Protein 3LB2 (pdb70)

InterPro domains:
  IPR000971 Globin [PF00042] (20-132)
  IPR000971 Globin [PS01033] (1-137)
  IPR009050 Globin-like superfamily [SSF46458] (4-135)
  IPR012292 Globin/Protoglobin [G3DSA:1.10.490.10] (2-138)
  IPR044399 Myoglobin-like, M family globin domain [cd01040] (4-132)

Foldseek 3Di:
DLVVVLVVCVVVVLVLLLVLVVLLCVVVVVVCVLPVVCPPADSVRLVVDVCSSVVSSVVVVLVSVQSVCDDQLAGDLVSLLVQCPPPSCPPPALVSLLSSLVSSLVSVVPDPDDHPSVSSNSSSVNSSVSNVVSPGD/DLLVVLVVCVVPVLVLLLVLVLLLCVVPVVVCVLDPPPPPDDSVRQVPDPCSSVVSSVVVVLVSVQSNCDDQLAGDLVSLLCCLPDPSCVPDALVSLLSSLVSSLVCCVPDPDPDPSVSSNSNSVNSSVSNVVSPGD

Solvent-accessible surface area: 14482 Å² total; per-residue (Å²): 64,23,122,106,2,8,53,41,0,91,71,70,19,97,64,41,0,19,47,0,17,12,24,13,0,43,80,50,29,94,14,23,208,110,64,165,43,10,68,38,61,20,22,130,76,0,86,95,44,81,121,0,4,53,93,5,50,143,82,3,54,48,18,0,53,3,0,66,109,11,104,123,6,84,10,82,75,74,13,0,57,68,18,24,122,55,182,145,36,96,80,32,58,22,18,20,19,89,73,27,11,74,0,0,7,82,49,2,140,88,30,78,112,115,25,47,15,135,13,0,54,116,0,2,141,40,5,20,73,16,0,64,98,29,56,14,202,10,22,47,43,7,2,46,38,0,105,69,72,22,109,66,27,0,19,42,1,20,10,33,11,5,96,96,35,68,74,5,60,155,77,79,156,104,7,96,73,72,64,56,126,98,6,78,100,42,107,60,0,4,42,85,5,59,138,82,3,56,48,17,1,66,4,1,54,103,12,97,102,5,82,10,80,82,74,12,0,74,68,17,10,125,57,188,151,33,83,79,23,57,26,34,18,19,83,73,25,11,50,2,0,8,76,50,4,158,92,32,90,94,63,22,11,16,101,8,0,44,115,0,2,132,46,6,31,68,19,0,66,102,32,53,9,138

Structure (mmCIF, N/CA/C/O backbone):
data_3LB2
#
_entry.id   3LB2
#
_cell.length_a   58.007
_cell.length_b   67.358
_cell.length_c   69.420
_cell.angle_alpha   90.00
_cell.angle_beta   90.00
_cell.angle_gamma   90.00
#
_symmetry.space_group_name_H-M   'P 21 21 21'
#
loop_
_entity.id
_entity.type
_entity.pdbx_description
1 polymer 'DEHALOPEROXIDASE A'
2 non-polymer 'PROTOPORPHYRIN IX CONTAINING FE'
3 non-polymer 4-BROMOPHENOL
4 non-polymer 'SULFATE ION'
5 water water
#
loop_
_atom_site.group_PDB
_atom_site.id
_atom_site.type_symbol
_atom_site.label_atom_id
_atom_site.label_alt_id
_atom_site.label_comp_id
_atom_site.label_asym_id
_atom_site.label_entity_id
_atom_site.label_seq_id
_atom_site.pdbx_PDB_ins_code
_atom_site.Cartn_x
_atom_site.Cartn_y
_atom_site.Cartn_z
_atom_site.occupancy
_atom_site.B_iso_or_equiv
_atom_site.auth_seq_id
_atom_site.auth_comp_id
_atom_site.auth_asym_id
_atom_site.auth_atom_id
_atom_site.pdbx_PDB_model_num
ATOM 1 N N . GLY A 1 1 ? 16.164 -21.841 -14.095 1.00 7.12 1 GLY A N 1
ATOM 2 C CA . GLY A 1 1 ? 14.917 -21.522 -13.345 1.00 6.13 1 GLY A CA 1
ATOM 3 C C . GLY A 1 1 ? 14.771 -20.038 -13.096 1.00 5.84 1 GLY A C 1
ATOM 4 O O . GLY A 1 1 ? 15.420 -19.216 -13.749 1.00 6.02 1 GLY A O 1
ATOM 5 N N . PHE A 1 2 ? 13.916 -19.700 -12.139 1.00 5.75 2 PHE A N 1
ATOM 6 C CA . PHE A 1 2 ? 13.586 -18.312 -11.819 1.00 5.45 2 PHE A CA 1
ATOM 7 C C . PHE A 1 2 ? 14.829 -17.504 -11.419 1.00 5.25 2 PHE A C 1
ATOM 8 O O . PHE A 1 2 ? 15.021 -16.383 -11.898 1.00 5.41 2 PHE A O 1
ATOM 16 N N . LYS A 1 3 ? 15.678 -18.065 -10.559 1.00 5.92 3 LYS A N 1
ATOM 17 C CA . LYS A 1 3 ? 16.908 -17.371 -10.154 1.00 6.05 3 LYS A CA 1
ATOM 18 C C . LYS A 1 3 ? 17.826 -17.094 -11.340 1.00 5.89 3 LYS A C 1
ATOM 19 O O . LYS A 1 3 ? 18.392 -16.000 -11.451 1.00 5.91 3 LYS A O 1
ATOM 25 N N . GLN A 1 4 ? 17.987 -18.072 -12.225 1.00 5.98 4 GLN A N 1
ATOM 26 C CA . GLN A 1 4 ? 18.790 -17.837 -13.419 1.00 6.10 4 GLN A CA 1
ATOM 27 C C . GLN A 1 4 ? 18.166 -16.756 -14.288 1.00 5.43 4 GLN A C 1
ATOM 28 O O . GLN A 1 4 ? 18.879 -15.925 -14.847 1.00 6.20 4 GLN A O 1
ATOM 34 N N . ASP A 1 5 ? 16.840 -16.751 -14.404 1.00 5.70 5 ASP A N 1
ATOM 35 C CA . ASP A 1 5 ? 16.186 -15.715 -15.194 1.00 5.56 5 ASP A CA 1
ATOM 36 C C . ASP A 1 5 ? 16.493 -14.307 -14.683 1.00 5.55 5 ASP A C 1
ATOM 37 O O . ASP A 1 5 ? 16.687 -13.384 -15.483 1.00 5.83 5 ASP A O 1
ATOM 42 N N . ILE A 1 6 ? 16.513 -14.137 -13.361 1.00 5.42 6 ILE A N 1
ATOM 43 C CA . ILE A 1 6 ? 16.908 -12.859 -12.782 1.00 5.68 6 ILE A CA 1
ATOM 44 C C . ILE A 1 6 ? 18.317 -12.480 -13.256 1.00 5.70 6 ILE A C 1
ATOM 45 O O . ILE A 1 6 ? 18.554 -11.334 -13.653 1.00 6.13 6 ILE A O 1
ATOM 50 N N . ALA A 1 7 ? 19.238 -13.445 -13.244 1.00 6.30 7 ALA A N 1
ATOM 51 C CA . ALA A 1 7 ? 20.601 -13.209 -13.729 1.00 6.56 7 ALA A CA 1
ATOM 52 C C . ALA A 1 7 ? 20.646 -12.858 -15.218 1.00 6.24 7 ALA A C 1
ATOM 53 O O . ALA A 1 7 ? 21.378 -11.949 -15.627 1.00 6.89 7 ALA A O 1
ATOM 55 N N . THR A 1 8 ? 19.866 -13.573 -16.022 1.00 6.23 8 THR A N 1
ATOM 56 C CA . THR A 1 8 ? 19.798 -13.297 -17.455 1.00 6.79 8 THR A CA 1
ATOM 57 C C . THR A 1 8 ? 19.335 -11.868 -17.705 1.00 6.05 8 THR A C 1
ATOM 58 O O . THR A 1 8 ? 19.973 -11.106 -18.448 1.00 6.46 8 THR A O 1
ATOM 62 N N . ILE A 1 9 ? 18.228 -11.507 -17.070 1.00 5.56 9 ILE A N 1
ATOM 63 C CA A ILE A 1 9 ? 17.660 -10.187 -17.254 0.60 5.38 9 ILE A CA 1
ATOM 64 C CA B ILE A 1 9 ? 17.641 -10.183 -17.223 0.40 5.68 9 ILE A CA 1
ATOM 65 C C . ILE A 1 9 ? 18.623 -9.117 -16.747 1.00 5.41 9 ILE A C 1
ATOM 66 O O . ILE A 1 9 ? 18.889 -8.136 -17.453 1.00 5.85 9 ILE A O 1
ATOM 75 N N . ARG A 1 10 ? 19.175 -9.311 -15.550 1.00 5.50 10 ARG A N 1
ATOM 76 C CA B ARG A 1 10 ? 20.100 -8.329 -14.999 0.28 5.73 10 ARG A CA 1
ATOM 77 C CA C ARG A 1 10 ? 20.108 -8.335 -14.993 0.37 5.74 10 ARG A CA 1
ATOM 78 C CA D ARG A 1 10 ? 20.116 -8.345 -14.991 0.35 5.63 10 ARG A CA 1
ATOM 79 C C . ARG A 1 10 ? 21.338 -8.133 -15.868 1.00 5.60 10 ARG A C 1
ATOM 80 O O . ARG A 1 10 ? 21.865 -7.028 -15.945 1.00 6.16 10 ARG A O 1
ATOM 102 N N . GLY A 1 11 ? 21.791 -9.199 -16.527 1.00 5.76 11 GLY A N 1
ATOM 103 C CA . GLY A 1 11 ? 22.987 -9.105 -17.363 1.00 6.17 11 GLY A CA 1
ATOM 104 C C . GLY A 1 11 ? 22.842 -8.094 -18.485 1.00 6.05 11 GLY A C 1
ATOM 105 O O . GLY A 1 11 ? 23.818 -7.464 -18.897 1.00 6.89 11 GLY A O 1
ATOM 106 N N . ASP A 1 12 ? 21.624 -7.949 -19.001 1.00 6.28 12 ASP A N 1
ATOM 107 C CA A ASP A 1 12 ? 21.371 -6.951 -20.044 0.50 6.47 12 ASP A CA 1
ATOM 108 C CA B ASP A 1 12 ? 21.332 -7.027 -20.083 0.50 6.63 12 ASP A CA 1
ATOM 109 C C . ASP A 1 12 ? 20.076 -6.240 -19.720 1.00 6.06 12 ASP A C 1
ATOM 110 O O . ASP A 1 12 ? 19.110 -6.199 -20.505 1.00 6.08 12 ASP A O 1
ATOM 119 N N . LEU A 1 13 ? 20.081 -5.632 -18.543 1.00 5.71 13 LEU A N 1
ATOM 120 C CA . LEU A 1 13 ? 18.854 -5.096 -17.985 1.00 6.14 13 LEU A CA 1
ATOM 121 C C . LEU A 1 13 ? 18.177 -4.070 -18.884 1.00 6.56 13 LEU A C 1
ATOM 122 O O . LEU A 1 13 ? 16.962 -4.142 -19.083 1.00 7.14 13 LEU A O 1
ATOM 127 N N . ARG A 1 14 ? 18.938 -3.127 -19.433 1.00 7.35 14 ARG A N 1
ATOM 128 C CA A ARG A 1 14 ? 18.283 -2.076 -20.200 0.53 8.10 14 ARG A CA 1
ATOM 129 C CA B ARG A 1 14 ? 18.405 -2.056 -20.284 0.47 8.24 14 ARG A CA 1
ATOM 130 C C . ARG A 1 14 ? 17.616 -2.631 -21.456 1.00 7.93 14 ARG A C 1
ATOM 131 O O . ARG A 1 14 ? 16.501 -2.208 -21.786 1.00 7.94 14 ARG A O 1
ATOM 146 N N . THR A 1 15 ? 18.237 -3.591 -22.120 1.00 8.01 15 THR A N 1
ATOM 147 C CA . THR A 1 15 ? 17.642 -4.176 -23.307 1.00 8.47 15 THR A CA 1
ATOM 148 C C . THR A 1 15 ? 16.374 -4.959 -22.981 1.00 6.95 15 THR A C 1
ATOM 149 O O . THR A 1 15 ? 15.343 -4.764 -23.634 1.00 7.41 15 THR A O 1
ATOM 153 N N . TYR A 1 16 ? 16.444 -5.840 -21.985 1.00 6.31 16 TYR A N 1
ATOM 154 C CA . TYR A 1 16 ? 15.257 -6.587 -21.587 1.00 6.31 16 TYR A CA 1
ATOM 155 C C . TYR A 1 16 ? 14.142 -5.680 -21.090 1.00 6.13 16 TYR A C 1
ATOM 156 O O . TYR A 1 16 ? 12.976 -5.904 -21.403 1.00 6.70 16 TYR A O 1
ATOM 165 N N . ALA A 1 17 ? 14.499 -4.668 -20.306 1.00 5.94 17 ALA A N 1
ATOM 166 C CA . ALA A 1 17 ? 13.509 -3.746 -19.766 1.00 6.13 17 ALA A CA 1
ATOM 167 C C . ALA A 1 17 ? 12.758 -3.039 -20.892 1.00 6.04 17 ALA A C 1
ATOM 168 O O . ALA A 1 17 ? 11.523 -2.982 -20.899 1.00 6.26 17 ALA A O 1
ATOM 170 N N . GLN A 1 18 ? 13.506 -2.510 -21.853 1.00 5.98 18 GLN A N 1
ATOM 171 C CA . GLN A 1 18 ? 12.881 -1.836 -22.979 1.00 6.68 18 GLN A CA 1
ATOM 172 C C . GLN A 1 18 ? 12.038 -2.792 -23.815 1.00 6.74 18 GLN A C 1
ATOM 173 O O . GLN A 1 18 ? 10.916 -2.446 -24.201 1.00 6.81 18 GLN A O 1
ATOM 179 N N . ASP A 1 19 ? 12.562 -3.988 -24.084 1.00 7.18 19 ASP A N 1
ATOM 180 C CA A ASP A 1 19 ? 11.835 -4.919 -24.927 0.65 7.63 19 ASP A CA 1
ATOM 181 C CA B ASP A 1 19 ? 11.875 -5.027 -24.872 0.35 7.32 19 ASP A CA 1
ATOM 182 C C . ASP A 1 19 ? 10.544 -5.421 -24.260 1.00 6.91 19 ASP A C 1
ATOM 183 O O . ASP A 1 19 ? 9.510 -5.528 -24.931 1.00 6.95 19 ASP A O 1
ATOM 192 N N . ILE A 1 20 ? 10.585 -5.689 -22.961 1.00 6.74 20 ILE A N 1
ATOM 193 C CA . ILE A 1 20 ? 9.400 -6.151 -22.265 1.00 6.46 20 ILE A CA 1
ATOM 194 C C . ILE A 1 20 ? 8.383 -5.019 -22.129 1.00 6.01 20 ILE A C 1
ATOM 195 O O . ILE A 1 20 ? 7.178 -5.231 -22.336 1.00 6.23 20 ILE A O 1
ATOM 200 N N . PHE A 1 21 ? 8.847 -3.814 -21.815 1.00 5.66 21 PHE A N 1
ATOM 201 C CA A PHE A 1 21 ? 7.941 -2.667 -21.712 0.48 5.67 21 PHE A CA 1
ATOM 202 C CA B PHE A 1 21 ? 7.936 -2.690 -21.710 0.52 5.70 21 PHE A CA 1
ATOM 203 C C . PHE A 1 21 ? 7.237 -2.400 -23.043 1.00 5.42 21 PHE A C 1
ATOM 204 O O . PHE A 1 21 ? 6.025 -2.163 -23.085 1.00 5.62 21 PHE A O 1
ATOM 219 N N . LEU A 1 22 ? 7.989 -2.446 -24.136 1.00 5.71 22 LEU A N 1
ATOM 220 C CA . LEU A 1 22 ? 7.382 -2.262 -25.447 1.00 6.39 22 LEU A CA 1
ATOM 221 C C . LEU A 1 22 ? 6.415 -3.399 -25.776 1.00 6.21 22 LEU A C 1
ATOM 222 O O . LEU A 1 22 ? 5.364 -3.149 -26.364 1.00 6.73 22 LEU A O 1
ATOM 227 N N . ALA A 1 23 ? 6.747 -4.633 -25.389 1.00 6.55 23 ALA A N 1
ATOM 228 C CA . ALA A 1 23 ? 5.811 -5.749 -25.576 1.00 6.70 23 ALA A CA 1
ATOM 229 C C . ALA A 1 23 ? 4.494 -5.499 -24.841 1.00 6.30 23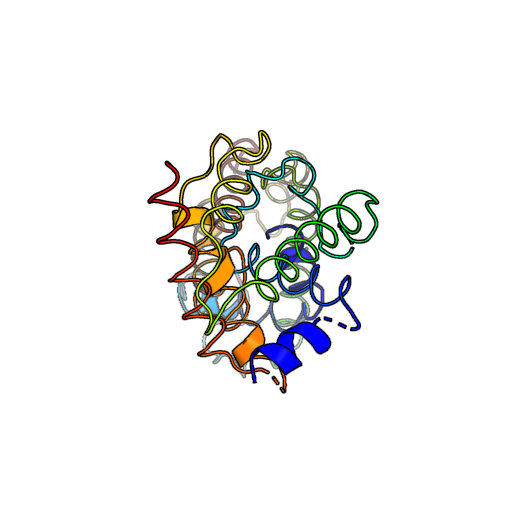 ALA A C 1
ATOM 230 O O . ALA A 1 23 ? 3.415 -5.802 -25.364 1.00 7.13 23 ALA A O 1
ATOM 232 N N . PHE A 1 24 ? 4.603 -4.961 -23.631 1.00 5.96 24 PHE A N 1
ATOM 233 C CA A PHE A 1 24 ? 3.445 -4.586 -22.821 0.50 5.85 24 PHE A CA 1
ATOM 234 C CA B PHE A 1 24 ? 3.453 -4.585 -22.824 0.50 5.92 24 PHE A CA 1
ATOM 235 C C . PHE A 1 24 ? 2.589 -3.534 -23.524 1.00 5.73 24 PHE A C 1
ATOM 236 O O . PHE A 1 24 ? 1.371 -3.721 -23.688 1.00 6.15 24 PHE A O 1
ATOM 251 N N . LEU A 1 25 ? 3.214 -2.449 -23.965 1.00 5.50 25 LEU A N 1
ATOM 252 C CA . LEU A 1 25 ? 2.465 -1.419 -24.670 1.00 6.35 25 LEU A CA 1
ATOM 253 C C . LEU A 1 25 ? 1.886 -1.915 -25.988 1.00 6.44 25 LEU A C 1
ATOM 254 O O . LEU A 1 25 ? 0.819 -1.455 -26.402 1.00 7.40 25 LEU A O 1
ATOM 259 N N . ASN A 1 26 ? 2.569 -2.834 -26.662 1.00 6.86 26 ASN A N 1
ATOM 260 C CA A ASN A 1 26 ? 2.058 -3.362 -27.924 0.50 7.47 26 ASN A CA 1
ATOM 261 C CA B ASN A 1 26 ? 2.060 -3.372 -27.921 0.50 7.60 26 ASN A CA 1
ATOM 262 C C . ASN A 1 26 ? 0.852 -4.270 -27.722 1.00 7.47 26 ASN A C 1
ATOM 263 O O . ASN A 1 26 ? -0.075 -4.264 -28.532 1.00 8.50 26 ASN A O 1
ATOM 272 N N . LYS A 1 27 ? 0.866 -5.046 -26.640 1.00 7.53 27 LYS A N 1
ATOM 273 C CA . LYS A 1 27 ? -0.251 -5.932 -26.333 1.00 7.79 27 LYS A CA 1
ATOM 274 C C . LYS A 1 27 ? -1.450 -5.163 -25.782 1.00 7.57 27 LYS A C 1
ATOM 275 O O . LYS A 1 27 ? -2.603 -5.520 -26.059 1.00 8.18 27 LYS A O 1
ATOM 281 N N . TYR A 1 28 ? -1.167 -4.114 -25.013 1.00 7.23 28 TYR A N 1
ATOM 282 C CA . TYR A 1 28 ? -2.188 -3.318 -24.345 1.00 7.36 28 TYR A CA 1
ATOM 283 C C . TYR A 1 28 ? -1.959 -1.844 -24.663 1.00 7.30 28 TYR A C 1
ATOM 284 O O . TYR A 1 28 ? -1.538 -1.070 -23.800 1.00 7.03 28 TYR A O 1
ATOM 293 N N . PRO A 1 29 ? -2.218 -1.444 -25.921 1.00 8.05 29 PRO A N 1
ATOM 294 C CA . PRO A 1 29 ? -1.890 -0.076 -26.329 1.00 8.51 29 PRO A CA 1
ATOM 295 C C . PRO A 1 29 ? -2.542 1.018 -25.495 1.00 8.73 29 PRO A C 1
ATOM 296 O O . PRO A 1 29 ? -1.973 2.100 -25.370 1.00 8.86 29 PRO A O 1
ATOM 300 N N . ASP A 1 30 ? -3.703 0.736 -24.908 1.00 9.53 30 ASP A N 1
ATOM 301 C CA A ASP A 1 30 ? -4.367 1.731 -24.081 0.65 9.97 30 ASP A CA 1
ATOM 302 C CA B ASP A 1 30 ? -4.399 1.687 -24.032 0.35 9.69 30 ASP A CA 1
ATOM 303 C C . ASP A 1 30 ? -3.544 2.126 -22.845 1.00 9.28 30 ASP A C 1
ATOM 304 O O . ASP A 1 30 ? -3.741 3.201 -22.292 1.00 10.00 30 ASP A O 1
ATOM 313 N N . GLU A 1 31 ? -2.602 1.273 -22.442 1.00 8.09 31 GLU A N 1
ATOM 314 C CA A GLU A 1 31 ? -1.752 1.528 -21.271 0.45 7.79 31 GLU A CA 1
ATOM 315 C CA B GLU A 1 31 ? -1.780 1.551 -21.268 0.55 7.93 31 GLU A CA 1
ATOM 316 C C . GLU A 1 31 ? -0.778 2.683 -21.494 1.00 7.51 31 GLU A C 1
ATOM 317 O O . GLU A 1 31 ? -0.243 3.243 -20.535 1.00 7.74 31 GLU A O 1
ATOM 328 N N . ARG A 1 32 ? -0.536 3.038 -22.756 1.00 7.11 32 ARG A N 1
ATOM 329 C CA . ARG A 1 32 ? 0.391 4.129 -23.046 1.00 7.13 32 ARG A CA 1
ATOM 330 C C . ARG A 1 32 ? -0.100 5.461 -22.467 1.00 7.55 32 ARG A C 1
ATOM 331 O O . ARG A 1 32 ? 0.710 6.357 -22.227 1.00 7.95 32 ARG A O 1
ATOM 339 N N . ARG A 1 33 ? -1.407 5.570 -22.205 1.00 8.26 33 ARG A N 1
ATOM 340 C CA A ARG A 1 33 ? -2.000 6.801 -21.679 0.18 8.60 33 ARG A CA 1
ATOM 341 C CA B ARG A 1 33 ? -2.008 6.797 -21.677 0.45 8.78 33 ARG A CA 1
ATOM 342 C CA C ARG A 1 33 ? -1.965 6.825 -21.709 0.37 8.53 33 ARG A CA 1
ATOM 343 C C . ARG A 1 33 ? -1.384 7.239 -20.352 1.00 8.38 33 ARG A C 1
ATOM 344 O O . ARG A 1 33 ? -1.429 8.420 -19.996 1.00 8.63 33 ARG A O 1
ATOM 366 N N . TYR A 1 34 ? -0.814 6.280 -19.618 1.00 8.05 34 TYR A N 1
ATOM 367 C CA A TYR A 1 34 ? -0.189 6.585 -18.334 0.50 8.33 34 TYR A CA 1
ATOM 368 C CA B TYR A 1 34 ? -0.176 6.549 -18.326 0.50 8.16 34 TYR A CA 1
ATOM 369 C C . TYR A 1 34 ? 1.189 7.211 -18.473 1.00 8.01 34 TYR A C 1
ATOM 370 O O . TYR A 1 34 ? 1.763 7.684 -17.489 1.00 8.36 34 TYR A O 1
ATOM 387 N N . PHE A 1 35 ? 1.704 7.235 -19.697 1.00 8.12 35 PHE A N 1
ATOM 388 C CA . PHE A 1 35 ? 3.048 7.715 -19.970 1.00 8.53 35 PHE A CA 1
ATOM 389 C C . PHE A 1 35 ? 2.934 8.810 -21.013 1.00 8.78 35 PHE A C 1
ATOM 390 O O . PHE A 1 35 ? 3.198 8.590 -22.195 1.00 8.91 35 PHE A O 1
ATOM 398 N N . LYS A 1 36 ? 2.554 10.004 -20.567 1.00 9.36 36 LYS A N 1
ATOM 399 C CA A LYS A 1 36 ? 2.196 11.090 -21.483 0.40 9.80 36 LYS A CA 1
ATOM 400 C CA B LYS A 1 36 ? 2.190 11.066 -21.503 0.60 9.72 36 LYS A CA 1
ATOM 401 C C . LYS A 1 36 ? 3.330 11.461 -22.441 1.00 9.63 36 LYS A C 1
ATOM 402 O O . LYS A 1 36 ? 3.076 11.915 -23.560 1.00 10.33 36 LYS A O 1
ATOM 413 N N . ASN A 1 37 ? 4.568 11.263 -21.983 1.00 9.48 37 ASN A N 1
ATOM 414 C CA A ASN A 1 37 ? 5.770 11.581 -22.752 0.38 9.80 37 ASN A CA 1
ATOM 415 C CA B ASN A 1 37 ? 5.749 11.598 -22.779 0.26 9.77 37 ASN A CA 1
ATOM 416 C CA C ASN A 1 37 ? 5.747 11.600 -22.777 0.36 9.75 37 ASN A CA 1
ATOM 417 C C . ASN A 1 37 ? 6.101 10.555 -23.840 1.00 9.70 37 ASN A C 1
ATOM 418 O O . ASN A 1 37 ? 6.957 10.799 -24.691 1.00 10.44 37 ASN A O 1
ATOM 431 N N . TYR A 1 38 ? 5.429 9.397 -23.797 1.00 9.39 38 TYR A N 1
ATOM 432 C CA A TYR A 1 38 ? 5.674 8.299 -24.746 0.40 9.14 38 TYR A CA 1
ATOM 433 C CA B TYR A 1 38 ? 5.692 8.333 -24.773 0.60 9.66 38 TYR A CA 1
ATOM 434 C C . TYR A 1 38 ? 4.638 8.263 -25.879 1.00 9.48 38 TYR A C 1
ATOM 435 O O . TYR A 1 38 ? 4.809 7.538 -26.864 1.00 9.58 38 TYR A O 1
ATOM 452 N N . VAL A 1 39 ? 3.557 9.026 -25.724 1.00 10.28 39 VAL A N 1
ATOM 453 C CA . VAL A 1 39 ? 2.474 9.075 -26.708 1.00 11.11 39 VAL A CA 1
ATOM 454 C C . VAL A 1 39 ? 2.986 9.654 -28.031 1.00 11.17 39 VAL A C 1
ATOM 455 O O . VAL A 1 39 ? 3.678 10.672 -28.036 1.00 11.07 39 VAL A O 1
ATOM 459 N N . GLY A 1 40 ? 2.666 8.981 -29.137 1.00 11.23 40 GLY A N 1
ATOM 460 C CA . GLY A 1 40 ? 3.021 9.449 -30.477 1.00 11.71 40 GLY A CA 1
ATOM 461 C C . GLY A 1 40 ? 4.491 9.341 -30.844 1.00 11.75 40 GLY A C 1
ATOM 462 O O . GLY A 1 40 ? 4.964 10.055 -31.735 1.00 12.96 40 GLY A O 1
ATOM 463 N N . LYS A 1 41 ? 5.208 8.448 -30.165 1.00 11.31 41 LYS A N 1
ATOM 464 C CA A LYS A 1 41 ? 6.640 8.266 -30.384 0.50 11.47 41 LYS A CA 1
ATOM 465 C CA B LYS A 1 41 ? 6.635 8.266 -30.405 0.50 11.41 41 LYS A CA 1
ATOM 466 C C . LYS A 1 41 ? 6.915 6.853 -30.881 1.00 11.01 41 LYS A C 1
ATOM 467 O O . LYS A 1 41 ? 6.439 5.886 -30.284 1.00 10.84 41 LYS A O 1
ATOM 478 N N . SER A 1 42 ? 7.687 6.741 -31.960 1.00 10.63 42 SER A N 1
ATOM 479 C CA . SER A 1 42 ? 8.131 5.443 -32.451 1.00 10.15 42 SER A CA 1
ATOM 480 C C . SER A 1 42 ? 9.078 4.827 -31.429 1.00 9.46 42 SER A C 1
ATOM 481 O O . SER A 1 42 ? 9.580 5.522 -30.532 1.00 9.44 42 SER A O 1
ATOM 484 N N . ASP A 1 43 ? 9.351 3.536 -31.575 1.00 9.10 43 ASP A N 1
ATOM 485 C CA A ASP A 1 43 ? 10.275 2.851 -30.675 0.43 8.83 43 ASP A CA 1
ATOM 486 C CA B ASP A 1 43 ? 10.276 2.849 -30.678 0.37 8.98 43 ASP A CA 1
ATOM 487 C CA C ASP A 1 43 ? 10.264 2.868 -30.656 0.20 9.15 43 ASP A CA 1
ATOM 488 C C . ASP A 1 43 ? 11.667 3.486 -30.694 1.00 8.91 43 ASP A C 1
ATOM 489 O O . ASP A 1 43 ? 12.295 3.661 -29.645 1.00 8.43 43 ASP A O 1
ATOM 502 N N . GLN A 1 44 ? 12.160 3.832 -31.886 1.00 9.45 44 GLN A N 1
ATOM 503 C CA A GLN A 1 44 ? 13.486 4.443 -31.978 0.50 9.71 44 GLN A CA 1
ATOM 504 C CA B GLN A 1 44 ? 13.484 4.451 -32.002 0.50 9.82 44 GLN A CA 1
ATOM 505 C C . GLN A 1 44 ? 13.516 5.846 -31.376 1.00 9.94 44 GLN A C 1
ATOM 506 O O . GLN A 1 44 ? 14.510 6.233 -30.752 1.00 10.57 44 GLN A O 1
ATOM 517 N N . GLU A 1 45 ? 12.428 6.599 -31.539 1.00 9.64 45 GLU A N 1
ATOM 518 C CA B GLU A 1 45 ? 12.283 7.896 -30.869 0.65 10.58 45 GLU A CA 1
ATOM 519 C CA C GLU A 1 45 ? 12.290 7.892 -30.874 0.35 9.97 45 GLU A CA 1
ATOM 520 C C . GLU A 1 45 ? 12.355 7.722 -29.354 1.00 9.64 45 GLU A C 1
ATOM 521 O O . GLU A 1 45 ? 13.073 8.452 -28.669 1.00 9.79 45 GLU A O 1
ATOM 532 N N . LEU A 1 46 ? 11.604 6.751 -28.831 1.00 8.53 46 LEU A N 1
ATOM 533 C CA . LEU A 1 46 ? 11.604 6.477 -27.394 1.00 8.34 46 LEU A CA 1
ATOM 534 C C . LEU A 1 46 ? 13.007 6.194 -26.899 1.00 8.12 46 LEU A C 1
ATOM 535 O O . LEU A 1 46 ? 13.441 6.725 -25.879 1.00 8.28 46 LEU A O 1
ATOM 540 N N . LYS A 1 47 ? 13.727 5.368 -27.642 1.00 8.85 47 LYS A N 1
ATOM 541 C CA . LYS A 1 47 ? 15.074 4.994 -27.244 1.00 10.11 47 LYS A CA 1
ATOM 542 C C . LYS A 1 47 ? 16.061 6.171 -27.255 1.00 10.80 47 LYS A C 1
ATOM 543 O O . LYS A 1 47 ? 17.110 6.098 -26.616 0.85 11.91 47 LYS A O 1
ATOM 549 N N . SER A 1 48 ? 15.687 7.258 -27.937 1.00 10.68 48 SER A N 1
ATOM 550 C CA A SER A 1 48 ? 16.508 8.473 -27.990 0.70 10.81 48 SER A CA 1
ATOM 551 C CA B SER A 1 48 ? 16.486 8.486 -28.009 0.30 10.68 48 SER A CA 1
ATOM 552 C C . SER A 1 48 ? 16.184 9.453 -26.859 1.00 10.28 48 SER A C 1
ATOM 553 O O . SER A 1 48 ? 16.829 10.505 -26.735 1.00 11.29 48 SER A O 1
ATOM 558 N N . MET A 1 49 ? 15.194 9.105 -26.036 1.00 9.15 49 MET A N 1
ATOM 559 C CA A MET A 1 49 ? 14.793 9.955 -24.930 0.45 8.68 49 MET A CA 1
ATOM 560 C CA B MET A 1 49 ? 14.754 9.943 -24.919 0.55 8.72 49 MET A CA 1
ATOM 561 C C . MET A 1 49 ? 15.392 9.449 -23.629 1.00 7.64 49 MET A C 1
ATOM 562 O O . MET A 1 49 ? 15.199 8.291 -23.247 1.00 7.69 49 MET A O 1
ATOM 571 N N . ALA A 1 50 ? 16.133 10.317 -22.949 1.00 7.55 50 ALA A N 1
ATOM 572 C CA . ALA A 1 50 ? 16.872 9.901 -21.760 1.00 7.63 50 ALA A CA 1
ATOM 573 C C . ALA A 1 50 ? 16.010 9.185 -20.736 1.00 7.57 50 ALA A C 1
ATOM 574 O O . ALA A 1 50 ? 16.426 8.158 -20.188 1.00 7.94 50 ALA A O 1
ATOM 576 N N . LYS A 1 51 ? 14.828 9.731 -20.465 1.00 7.58 51 LYS A N 1
ATOM 577 C CA A LYS A 1 51 ? 13.900 9.209 -19.449 0.50 8.02 51 LYS A CA 1
ATOM 578 C CA B LYS A 1 51 ? 14.021 9.156 -19.407 0.50 7.42 51 LYS A CA 1
ATOM 579 C C . LYS A 1 51 ? 13.362 7.829 -19.786 1.00 7.06 51 LYS A C 1
ATOM 580 O O . LYS A 1 51 ? 13.068 7.035 -18.902 1.00 7.38 51 LYS A O 1
ATOM 591 N N . PHE A 1 52 ? 13.174 7.559 -21.078 1.00 7.33 52 PHE A N 1
ATOM 592 C CA . PHE A 1 52 ? 12.668 6.242 -21.483 1.00 6.84 52 PHE A CA 1
ATOM 593 C C . PHE A 1 52 ? 13.623 5.127 -21.034 1.00 6.53 52 PHE A C 1
ATOM 594 O O . PHE A 1 52 ? 13.230 4.198 -20.338 1.00 6.34 52 PHE A O 1
ATOM 602 N N . GLY A 1 53 ? 14.888 5.236 -21.411 1.00 7.05 53 GLY A N 1
ATOM 603 C CA . GLY A 1 53 ? 15.856 4.232 -21.007 1.00 7.67 53 GLY A CA 1
ATOM 604 C C . GLY A 1 53 ? 16.071 4.210 -19.508 1.00 7.23 53 GLY A C 1
ATOM 605 O O . GLY A 1 53 ? 16.119 3.143 -18.889 1.00 7.44 53 GLY A O 1
ATOM 606 N N . ASP A 1 54 ? 16.184 5.392 -18.914 1.00 7.66 54 ASP A N 1
ATOM 607 C CA A ASP A 1 54 ? 16.488 5.492 -17.490 0.45 8.13 54 ASP A CA 1
ATOM 608 C CA B ASP A 1 54 ? 16.487 5.505 -17.490 0.55 8.27 54 ASP A CA 1
ATOM 609 C C . ASP A 1 54 ? 15.360 4.950 -16.631 1.00 8.19 54 ASP A C 1
ATOM 610 O O . ASP A 1 54 ? 15.588 4.119 -15.749 1.00 8.01 54 ASP A O 1
ATOM 619 N N . HIS A 1 55 ? 14.138 5.402 -16.889 1.00 8.18 55 HIS A N 1
ATOM 620 C CA A HIS A 1 55 ? 12.991 4.976 -16.096 0.45 8.33 55 HIS A CA 1
ATOM 621 C CA B HIS A 1 55 ? 13.009 4.970 -16.078 0.40 8.32 55 HIS A CA 1
ATOM 622 C CA C HIS A 1 55 ? 13.020 4.965 -16.066 0.15 8.15 55 HIS A CA 1
ATOM 623 C C . HIS A 1 55 ? 12.674 3.495 -16.301 1.00 7.86 55 HIS A C 1
ATOM 624 O O . HIS A 1 55 ? 12.403 2.771 -15.343 1.00 7.48 55 HIS A O 1
ATOM 643 N N . THR A 1 56 ? 12.721 3.029 -17.553 1.00 7.72 56 THR A N 1
ATOM 644 C CA A THR A 1 56 ? 12.422 1.623 -17.844 0.27 7.74 56 THR A CA 1
ATOM 645 C CA B THR A 1 56 ? 12.422 1.622 -17.850 0.23 7.44 56 THR A CA 1
ATOM 646 C CA C THR A 1 56 ? 12.425 1.634 -17.866 0.27 7.95 56 THR A CA 1
ATOM 647 C CA D THR A 1 56 ? 12.397 1.641 -17.820 0.23 7.56 56 THR A CA 1
ATOM 648 C C . THR A 1 56 ? 13.429 0.705 -17.162 1.00 7.11 56 THR A C 1
ATOM 649 O O . THR A 1 56 ? 13.056 -0.340 -16.596 1.00 7.44 56 THR A O 1
ATOM 662 N N . GLU A 1 57 ? 14.708 1.086 -17.179 1.00 6.84 57 GLU A N 1
ATOM 663 C CA A GLU A 1 57 ? 15.710 0.305 -16.461 0.40 6.75 57 GLU A CA 1
ATOM 664 C CA B GLU A 1 57 ? 15.717 0.310 -16.462 0.40 6.73 57 GLU A CA 1
ATOM 665 C CA C GLU A 1 57 ? 15.685 0.273 -16.479 0.20 6.85 57 GLU A CA 1
ATOM 666 C C . GLU A 1 57 ? 15.436 0.290 -14.959 1.00 6.38 57 GLU A C 1
ATOM 667 O O . GLU A 1 57 ? 15.560 -0.753 -14.307 1.00 6.58 57 GLU A O 1
ATOM 683 N N . LYS A 1 58 ? 15.064 1.447 -14.404 1.00 6.22 58 LYS A N 1
ATOM 684 C CA A LYS A 1 58 ? 14.833 1.513 -12.971 0.43 6.17 58 LYS A CA 1
ATOM 685 C CA B LYS A 1 58 ? 14.799 1.550 -12.965 0.37 6.59 58 LYS A CA 1
ATOM 686 C CA C LYS A 1 58 ? 14.746 1.602 -12.974 0.20 6.33 58 LYS A CA 1
ATOM 687 C C . LYS A 1 58 ? 13.590 0.724 -12.538 1.00 5.93 58 LYS A C 1
ATOM 688 O O . LYS A 1 58 ? 13.604 0.100 -11.464 1.00 5.91 58 LYS A O 1
ATOM 704 N N . VAL A 1 59 ? 12.555 0.707 -13.368 1.00 6.06 59 VAL A N 1
ATOM 705 C CA . VAL A 1 59 ? 11.402 -0.145 -13.116 1.00 5.91 59 VAL A CA 1
ATOM 706 C C . VAL A 1 59 ? 11.841 -1.607 -13.017 1.00 5.22 59 VAL A C 1
ATOM 707 O O . VAL A 1 59 ? 11.524 -2.301 -12.043 1.00 5.76 59 VAL A O 1
ATOM 711 N N . PHE A 1 60 ? 12.566 -2.074 -14.028 1.00 5.51 60 PHE A N 1
ATOM 712 C CA . PHE A 1 60 ? 12.943 -3.472 -14.058 1.00 5.28 60 PHE A CA 1
ATOM 713 C C . PHE A 1 60 ? 14.013 -3.823 -13.037 1.00 5.18 60 PHE A C 1
ATOM 714 O O . PHE A 1 60 ? 14.043 -4.951 -12.548 1.00 5.22 60 PHE A O 1
ATOM 722 N N . ASN A 1 61 ? 14.852 -2.862 -12.668 1.00 5.06 61 ASN A N 1
ATOM 723 C CA . ASN A 1 61 ? 15.750 -3.085 -11.549 1.00 4.99 61 ASN A CA 1
ATOM 724 C C . ASN A 1 61 ? 14.965 -3.383 -10.273 1.00 4.43 61 ASN A C 1
ATOM 725 O O . ASN A 1 61 ? 15.280 -4.336 -9.550 1.00 4.73 61 ASN A O 1
ATOM 730 N N . LEU A 1 62 ? 13.948 -2.569 -9.994 1.00 4.49 62 LEU A N 1
ATOM 731 C CA . LEU A 1 62 ? 13.137 -2.807 -8.813 1.00 5.21 62 LEU A CA 1
ATOM 732 C C . LEU A 1 62 ? 12.386 -4.132 -8.933 1.00 4.52 62 LEU A C 1
ATOM 733 O O . LEU A 1 62 ? 12.319 -4.896 -7.962 1.00 4.88 62 LEU A O 1
ATOM 738 N N . MET A 1 63 ? 11.862 -4.440 -10.120 1.00 4.65 63 MET A N 1
ATOM 739 C CA A MET A 1 63 ? 11.196 -5.729 -10.306 0.48 4.33 63 MET A CA 1
ATOM 740 C CA B MET A 1 63 ? 11.202 -5.724 -10.325 0.52 5.34 63 MET A CA 1
ATOM 741 C C . MET A 1 63 ? 12.139 -6.882 -9.967 1.00 4.28 63 MET A C 1
ATOM 742 O O . MET A 1 63 ? 11.735 -7.846 -9.308 1.00 4.60 63 MET A O 1
ATOM 751 N N . MET A 1 64 ? 13.394 -6.787 -10.420 1.00 4.37 64 MET A N 1
ATOM 752 C CA . MET A 1 64 ? 14.372 -7.839 -10.145 1.00 4.77 64 MET A CA 1
ATOM 753 C C . MET A 1 64 ? 14.736 -7.916 -8.659 1.00 4.70 64 MET A C 1
ATOM 754 O O . MET A 1 64 ? 14.970 -9.022 -8.156 1.00 5.33 64 MET A O 1
ATOM 759 N N . GLU A 1 65 ? 14.793 -6.773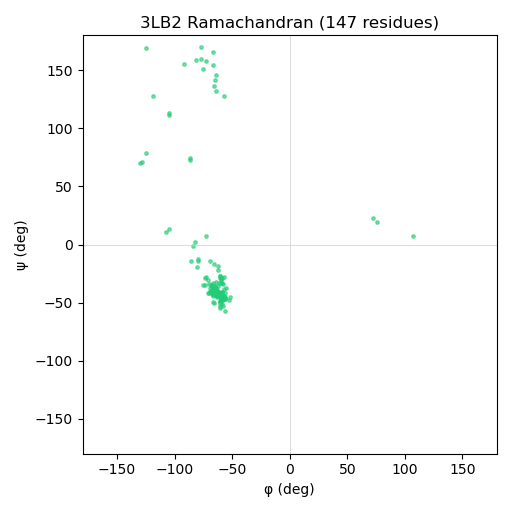 -7.967 1.00 4.94 65 GLU A N 1
ATOM 760 C CA A GLU A 1 65 ? 15.020 -6.748 -6.522 0.20 5.45 65 GLU A CA 1
ATOM 761 C CA B GLU A 1 65 ? 15.048 -6.794 -6.534 0.40 5.47 65 GLU A CA 1
ATOM 762 C CA C GLU A 1 65 ? 15.028 -6.754 -6.523 0.40 5.42 65 GLU A CA 1
ATOM 763 C C . GLU A 1 65 ? 13.908 -7.507 -5.805 1.00 5.21 65 GLU A C 1
ATOM 764 O O . GLU A 1 65 ? 14.162 -8.331 -4.922 1.00 5.54 65 GLU A O 1
ATOM 780 N N . VAL A 1 66 ? 12.665 -7.205 -6.182 1.00 4.94 66 VAL A N 1
ATOM 781 C CA . VAL A 1 66 ? 11.491 -7.844 -5.590 1.00 5.25 66 VAL A CA 1
ATOM 782 C C . VAL A 1 66 ? 11.506 -9.345 -5.891 1.00 5.06 66 VAL A C 1
ATOM 783 O O . VAL A 1 66 ? 11.264 -10.169 -4.999 1.00 5.54 66 VAL A O 1
ATOM 787 N N . ALA A 1 67 ? 11.804 -9.694 -7.142 1.00 4.99 67 ALA A N 1
ATOM 788 C CA A ALA A 1 67 ? 11.893 -11.097 -7.539 0.80 5.18 67 ALA A CA 1
ATOM 789 C CA B ALA A 1 67 ? 11.898 -11.093 -7.547 0.20 5.22 67 ALA A CA 1
ATOM 790 C C . ALA A 1 67 ? 12.964 -11.838 -6.744 1.00 5.28 67 ALA A C 1
ATOM 791 O O . ALA A 1 67 ? 12.734 -12.969 -6.292 1.00 5.62 67 ALA A O 1
ATOM 794 N N . ASP A 1 68 ? 14.131 -11.210 -6.566 1.00 5.49 68 ASP A N 1
ATOM 795 C CA A ASP A 1 68 ? 15.233 -11.862 -5.865 0.40 6.11 68 ASP A CA 1
ATOM 796 C CA B ASP A 1 68 ? 15.266 -11.799 -5.840 0.25 6.27 68 ASP A CA 1
ATOM 797 C CA C ASP A 1 68 ? 15.222 -11.890 -5.876 0.35 6.04 68 ASP A CA 1
ATOM 798 C C . ASP A 1 68 ? 14.952 -12.035 -4.370 1.00 6.04 68 ASP A C 1
ATOM 799 O O . ASP A 1 68 ? 15.431 -12.988 -3.756 1.00 7.12 68 ASP A O 1
ATOM 812 N N . ARG A 1 69 ? 14.173 -11.118 -3.792 1.00 5.72 69 ARG A N 1
ATOM 813 C CA . ARG A 1 69 ? 13.808 -11.205 -2.375 1.00 6.21 69 ARG A CA 1
ATOM 814 C C . ARG A 1 69 ? 12.671 -12.182 -2.099 1.00 6.16 69 ARG A C 1
ATOM 815 O O . ARG A 1 69 ? 12.442 -12.543 -0.942 1.00 7.10 69 ARG A O 1
ATOM 823 N N . ALA A 1 70 ? 11.961 -12.598 -3.145 1.00 6.27 70 ALA A N 1
ATOM 824 C CA . ALA A 1 70 ? 10.862 -13.541 -3.014 1.00 6.19 70 ALA A CA 1
ATOM 825 C C . ALA A 1 70 ? 11.379 -14.907 -2.589 1.00 6.35 70 ALA A C 1
ATOM 826 O O . ALA A 1 70 ? 12.539 -15.244 -2.815 1.00 7.11 70 ALA A O 1
ATOM 828 N N . THR A 1 71 ? 10.509 -15.678 -1.949 1.00 6.28 71 THR A N 1
ATOM 829 C CA A THR A 1 71 ? 10.754 -17.088 -1.658 0.65 6.67 71 THR A CA 1
ATOM 830 C CA B THR A 1 71 ? 10.788 -17.088 -1.709 0.35 7.13 71 THR A CA 1
ATOM 831 C C . THR A 1 71 ? 9.754 -17.887 -2.492 1.00 6.93 71 THR A C 1
ATOM 832 O O . THR A 1 71 ? 8.560 -17.646 -2.389 1.00 6.49 71 THR A O 1
ATOM 839 N N . ASP A 1 72 ? 10.239 -18.809 -3.326 1.00 7.43 72 ASP A N 1
ATOM 840 C CA A ASP A 1 72 ? 9.368 -19.617 -4.189 0.36 7.79 72 ASP A CA 1
ATOM 841 C CA B ASP A 1 72 ? 9.381 -19.613 -4.200 0.64 7.89 72 ASP A CA 1
ATOM 842 C C . ASP A 1 72 ? 8.308 -18.768 -4.903 1.00 7.43 72 ASP A C 1
ATOM 843 O O . ASP A 1 72 ? 7.130 -19.134 -4.959 1.00 8.24 72 ASP A O 1
ATOM 852 N N . CYS A 1 73 ? 8.748 -17.637 -5.458 1.00 7.15 73 CYS A N 1
ATOM 853 C CA A CYS A 1 73 ? 7.932 -16.691 -6.221 0.57 6.60 73 CYS A CA 1
ATOM 854 C CA B CYS A 1 73 ? 7.856 -16.775 -6.250 0.43 7.31 73 CYS A CA 1
ATOM 855 C C . CYS A 1 73 ? 6.834 -16.001 -5.413 1.00 6.42 73 CYS A C 1
ATOM 856 O O . CYS A 1 73 ? 5.897 -15.439 -5.978 1.00 7.14 73 CYS A O 1
ATOM 861 N N . VAL A 1 74 ? 6.997 -15.992 -4.088 1.00 5.77 74 VAL A N 1
ATOM 862 C CA . VAL A 1 74 ? 6.092 -15.261 -3.205 1.00 5.94 74 VAL A CA 1
ATOM 863 C C . VAL A 1 74 ? 6.836 -14.009 -2.736 1.00 5.67 74 VAL A C 1
ATOM 864 O O . VAL A 1 74 ? 7.822 -14.111 -1.997 1.00 5.88 74 VAL A O 1
ATOM 868 N N . PRO A 1 75 ? 6.390 -12.826 -3.182 1.00 5.94 75 PRO A N 1
ATOM 869 C CA . PRO A 1 75 ? 7.112 -11.609 -2.834 1.00 6.27 75 PRO A CA 1
ATOM 870 C C . PRO A 1 75 ? 6.835 -11.171 -1.402 1.00 6.49 75 PRO A C 1
ATOM 871 O O . PRO A 1 75 ? 5.822 -11.558 -0.796 1.00 7.40 75 PRO A O 1
ATOM 875 N N . LEU A 1 76 ? 7.740 -10.359 -0.877 1.00 6.54 76 LEU A N 1
ATOM 876 C CA . LEU A 1 76 ? 7.536 -9.724 0.415 1.00 6.98 76 LEU A CA 1
ATOM 877 C C . LEU A 1 76 ? 6.377 -8.730 0.383 1.00 6.93 76 LEU A C 1
ATOM 878 O O . LEU A 1 76 ? 6.251 -7.928 -0.551 1.00 7.19 76 LEU A O 1
ATOM 883 N N . ALA A 1 77 ? 5.543 -8.767 1.424 1.00 7.42 77 ALA A N 1
ATOM 884 C CA . ALA A 1 77 ? 4.466 -7.794 1.585 1.00 8.01 77 ALA A CA 1
ATOM 885 C C . ALA A 1 77 ? 4.994 -6.359 1.566 1.00 8.27 77 ALA A C 1
ATOM 886 O O . ALA A 1 77 ? 4.345 -5.468 1.010 1.00 8.99 77 ALA A O 1
ATOM 888 N N . SER A 1 78 ? 6.173 -6.150 2.157 1.00 8.42 78 SER A N 1
ATOM 889 C CA A SER A 1 78 ? 6.797 -4.828 2.201 0.70 8.71 78 SER A CA 1
ATOM 890 C CA B SER A 1 78 ? 6.812 -4.832 2.198 0.30 8.66 78 SER A CA 1
ATOM 891 C C . SER A 1 78 ? 7.101 -4.305 0.796 1.00 8.23 78 SER A C 1
ATOM 892 O O . SER A 1 78 ? 6.946 -3.109 0.521 1.00 8.36 78 SER A O 1
ATOM 897 N N . ASP A 1 79 ? 7.531 -5.200 -0.092 1.00 7.62 79 ASP A N 1
ATOM 898 C CA . ASP A 1 79 ? 7.796 -4.819 -1.478 1.00 7.30 79 ASP A CA 1
ATOM 899 C C . ASP A 1 79 ? 6.507 -4.443 -2.219 1.00 7.10 79 ASP A C 1
ATOM 900 O O . ASP A 1 79 ? 6.469 -3.463 -2.964 1.00 7.55 79 ASP A O 1
ATOM 905 N N . ALA A 1 80 ? 5.446 -5.220 -2.004 1.00 7.69 80 ALA A N 1
ATOM 906 C CA . ALA A 1 80 ? 4.138 -4.880 -2.569 1.00 8.42 80 ALA A CA 1
ATOM 907 C C . ALA A 1 80 ? 3.681 -3.506 -2.088 1.00 8.43 80 ALA A C 1
ATOM 908 O O . ALA A 1 80 ? 3.216 -2.684 -2.884 1.00 8.86 80 ALA A O 1
ATOM 910 N N . ASN A 1 81 ? 3.852 -3.241 -0.794 1.00 9.19 81 ASN A N 1
ATOM 911 C CA A ASN A 1 81 ? 3.440 -1.955 -0.257 0.50 9.57 81 ASN A CA 1
ATOM 912 C CA B ASN A 1 81 ? 3.473 -1.953 -0.224 0.50 9.58 81 ASN A CA 1
ATOM 913 C C . ASN A 1 81 ? 4.230 -0.792 -0.859 1.00 9.49 81 ASN A C 1
ATOM 914 O O . ASN A 1 81 ? 3.652 0.249 -1.153 1.00 9.49 81 ASN A O 1
ATOM 923 N N . THR A 1 82 ? 5.533 -0.975 -1.069 1.00 9.05 82 THR A N 1
ATOM 924 C CA . THR A 1 82 ? 6.338 0.054 -1.737 1.00 9.27 82 THR A CA 1
ATOM 925 C C . THR A 1 82 ? 5.675 0.430 -3.062 1.00 8.41 82 THR A C 1
ATOM 926 O O . THR A 1 82 ? 5.493 1.614 -3.378 1.00 8.74 82 THR A O 1
ATOM 930 N N . LEU A 1 83 ? 5.306 -0.593 -3.828 1.00 8.14 83 LEU A N 1
ATOM 931 C CA . LEU A 1 83 ? 4.691 -0.378 -5.129 1.00 7.83 83 LEU A CA 1
ATOM 932 C C . LEU A 1 83 ? 3.335 0.322 -5.042 1.00 7.73 83 LEU A C 1
ATOM 933 O O . LEU A 1 83 ? 3.027 1.174 -5.877 1.00 8.86 83 LEU A O 1
ATOM 938 N N . VAL A 1 84 ? 2.531 -0.027 -4.040 1.00 7.99 84 VAL A N 1
ATOM 939 C CA A VAL A 1 84 ? 1.213 0.590 -3.859 0.60 8.17 84 VAL A CA 1
ATOM 940 C CA B VAL A 1 84 ? 1.217 0.601 -3.910 0.40 8.76 84 VAL A CA 1
ATOM 941 C C . VAL A 1 84 ? 1.324 2.069 -3.488 1.00 8.87 84 VAL A C 1
ATOM 942 O O . VAL A 1 84 ? 0.549 2.908 -3.968 1.00 9.79 84 VAL A O 1
ATOM 949 N N . GLN A 1 85 ? 2.298 2.379 -2.631 1.00 9.10 85 GLN A N 1
ATOM 950 C CA A GLN A 1 85 ? 2.444 3.709 -2.026 0.50 9.98 85 GLN A CA 1
ATOM 951 C CA B GLN A 1 85 ? 2.377 3.723 -2.059 0.50 9.78 85 GLN A CA 1
ATOM 952 C C . GLN A 1 85 ? 3.158 4.725 -2.909 1.00 9.97 85 GLN A C 1
ATOM 953 O O . GLN A 1 85 ? 3.106 5.926 -2.645 1.00 10.59 85 GLN A O 1
ATOM 964 N N . MET A 1 86 ? 3.859 4.244 -3.932 1.00 9.98 86 MET A N 1
ATOM 965 C CA . MET A 1 86 ? 4.559 5.146 -4.853 1.00 10.16 86 MET A CA 1
ATOM 966 C C . MET A 1 86 ? 3.583 6.144 -5.475 1.00 10.78 86 MET A C 1
ATOM 967 O O . MET A 1 86 ? 2.555 5.743 -6.017 1.00 10.52 86 MET A O 1
ATOM 972 N N . LYS A 1 87 ? 3.913 7.436 -5.396 1.00 11.67 87 LYS A N 1
ATOM 973 C CA A LYS A 1 87 ? 3.052 8.480 -5.948 0.22 12.04 87 LYS A CA 1
ATOM 974 C CA B LYS A 1 87 ? 3.045 8.474 -5.947 0.21 11.88 87 LYS A CA 1
ATOM 975 C CA C LYS A 1 87 ? 3.090 8.508 -5.959 0.57 12.15 87 LYS A CA 1
ATOM 976 C C . LYS A 1 87 ? 2.799 8.250 -7.437 1.00 11.91 87 LYS A C 1
ATOM 977 O O . LYS A 1 87 ? 1.700 8.526 -7.935 1.00 12.32 87 LYS A O 1
ATOM 993 N N . GLN A 1 88 ? 3.812 7.717 -8.128 1.00 11.74 88 GLN A N 1
ATOM 994 C CA A GLN A 1 88 ? 3.732 7.449 -9.565 0.35 11.74 88 GLN A CA 1
ATOM 995 C CA B GLN A 1 88 ? 3.727 7.465 -9.560 0.30 11.49 88 GLN A CA 1
ATOM 996 C CA C GLN A 1 88 ? 3.741 7.440 -9.564 0.35 11.68 88 GLN A CA 1
ATOM 997 C C . GLN A 1 88 ? 2.708 6.366 -9.892 1.00 11.25 88 GLN A C 1
ATOM 998 O O . GLN A 1 88 ? 2.300 6.219 -11.047 1.00 11.73 88 GLN A O 1
ATOM 1014 N N . HIS A 1 89 ? 2.300 5.608 -8.870 1.00 10.38 89 HIS A N 1
ATOM 1015 C CA . HIS A 1 89 ? 1.333 4.523 -9.036 1.00 9.83 89 HIS A CA 1
ATOM 1016 C C . HIS A 1 89 ? -0.054 4.835 -8.465 1.00 10.23 89 HIS A C 1
ATOM 1017 O O . HIS A 1 89 ? -0.902 3.946 -8.379 1.00 10.37 89 HIS A O 1
ATOM 1024 N N . SER A 1 90 ? -0.297 6.090 -8.090 1.00 11.11 90 SER A N 1
ATOM 1025 C CA . SER A 1 90 ? -1.510 6.450 -7.343 1.00 12.71 90 SER A CA 1
ATOM 1026 C C . SER A 1 90 ? -2.839 6.150 -8.044 1.00 13.51 90 SER A C 1
ATOM 1027 O O . SER A 1 90 ? -3.842 5.893 -7.371 1.00 14.32 90 SER A O 1
ATOM 1030 N N . SER A 1 91 ? -2.856 6.174 -9.375 1.00 14.09 91 SER A N 1
ATOM 1031 C CA A SER A 1 91 ? -4.100 5.958 -10.121 0.52 14.24 91 SER A CA 1
ATOM 1032 C CA B SER A 1 91 ? -4.101 5.956 -10.115 0.48 14.28 91 SER A CA 1
ATOM 1033 C C . SER A 1 91 ? -4.209 4.552 -10.715 1.00 13.98 91 SER A C 1
ATOM 1034 O O . SER A 1 91 ? -5.176 4.237 -11.414 1.00 14.96 91 SER A O 1
ATOM 1039 N N . LEU A 1 92 ? -3.225 3.705 -10.421 1.00 12.71 92 LEU A N 1
ATOM 1040 C CA . LEU A 1 92 ? -3.210 2.343 -10.947 1.00 11.65 92 LEU A CA 1
ATOM 1041 C C . LEU A 1 92 ? -4.082 1.390 -10.147 1.00 10.89 92 LEU A C 1
ATOM 1042 O O . LEU A 1 92 ? -4.416 1.645 -8.987 1.00 11.08 92 LEU A O 1
ATOM 1047 N N . THR A 1 93 ? -4.453 0.293 -10.799 1.00 10.26 93 THR A N 1
ATOM 1048 C CA . THR A 1 93 ? -5.154 -0.808 -10.164 1.00 10.35 93 THR A CA 1
ATOM 1049 C C . THR A 1 93 ? -4.371 -2.092 -10.411 1.00 9.39 93 THR A C 1
ATOM 1050 O O . THR A 1 93 ? -3.441 -2.114 -11.223 1.00 8.85 93 THR A O 1
ATOM 1054 N N . THR A 1 94 ? -4.733 -3.166 -9.717 1.00 9.52 94 THR A N 1
ATOM 1055 C CA . THR A 1 94 ? -4.000 -4.421 -9.895 1.00 10.22 94 THR A CA 1
ATOM 1056 C C . THR A 1 94 ? -4.067 -4.936 -11.332 1.00 9.79 94 THR A C 1
ATOM 1057 O O . THR A 1 94 ? -3.154 -5.629 -11.773 1.00 9.84 94 THR A O 1
ATOM 1061 N N . GLY A 1 95 ? -5.131 -4.587 -12.055 1.00 10.02 95 GLY A N 1
ATOM 1062 C CA . GLY A 1 95 ? -5.268 -4.949 -13.465 1.00 10.20 95 GLY A CA 1
ATOM 1063 C C . GLY A 1 95 ? -4.139 -4.444 -14.347 1.00 9.49 95 GLY A C 1
ATOM 1064 O O . GLY A 1 95 ? -3.762 -5.117 -15.310 1.00 10.08 95 GLY A O 1
ATOM 1065 N N . ASN A 1 96 ? -3.593 -3.267 -14.026 1.00 8.88 96 ASN A N 1
ATOM 1066 C CA . ASN A 1 96 ? -2.439 -2.742 -14.761 1.00 8.45 96 ASN A CA 1
ATOM 1067 C C . ASN A 1 96 ? -1.231 -3.668 -14.607 1.00 7.93 96 ASN A C 1
ATOM 1068 O O . ASN A 1 96 ? -0.509 -3.950 -15.570 1.00 7.92 96 ASN A O 1
ATOM 1073 N N . PHE A 1 97 ? -1.031 -4.142 -13.378 1.00 7.87 97 PHE A N 1
ATOM 1074 C CA . PHE A 1 97 ? 0.056 -5.068 -13.073 1.00 8.10 97 PHE A CA 1
ATOM 1075 C C . PHE A 1 97 ? -0.173 -6.442 -13.696 1.00 8.61 97 PHE A C 1
ATOM 1076 O O . PHE A 1 97 ? 0.768 -7.055 -14.222 1.00 8.57 97 PHE A O 1
ATOM 1084 N N . GLU A 1 98 ? -1.422 -6.907 -13.669 1.00 9.15 98 GLU A N 1
ATOM 1085 C CA A GLU A 1 98 ? -1.796 -8.168 -14.315 0.70 10.26 98 GLU A CA 1
ATOM 1086 C CA B GLU A 1 98 ? -1.764 -8.176 -14.301 0.30 9.65 98 GLU A CA 1
ATOM 1087 C C . GLU A 1 98 ? -1.397 -8.146 -15.788 1.00 9.40 98 GLU A C 1
ATOM 1088 O O . GLU A 1 98 ? -0.790 -9.094 -16.305 1.00 9.57 98 GLU A O 1
ATOM 1099 N N . LYS A 1 99 ? -1.737 -7.049 -16.460 1.00 8.88 99 LYS A N 1
ATOM 1100 C CA . LYS A 1 99 ? -1.429 -6.884 -17.874 1.00 8.23 99 LYS A CA 1
ATOM 1101 C C . LYS A 1 99 ? 0.076 -6.904 -18.141 1.00 7.17 99 LYS A C 1
ATOM 1102 O O . LYS A 1 99 ? 0.532 -7.557 -19.085 1.00 7.02 99 LYS A O 1
ATOM 1108 N N . LEU A 1 100 ? 0.844 -6.200 -17.311 1.00 7.19 100 LEU A N 1
ATOM 1109 C CA . LEU A 1 100 ? 2.289 -6.206 -17.458 1.00 7.18 100 LEU A CA 1
ATOM 1110 C C . LEU A 1 100 ? 2.852 -7.629 -17.393 1.00 6.69 100 LEU A C 1
ATOM 1111 O O . LEU A 1 100 ? 3.674 -8.024 -18.228 1.00 6.72 100 LEU A O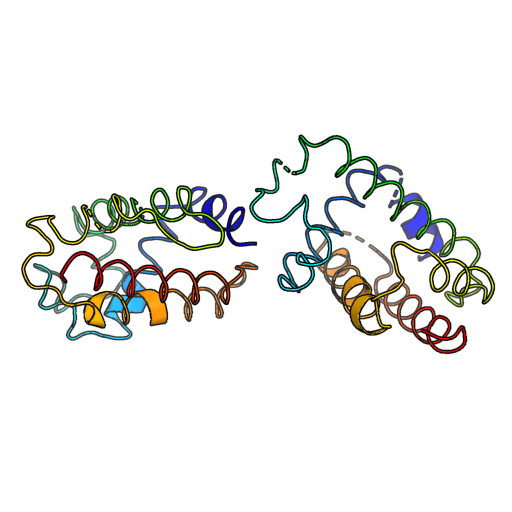 1
ATOM 1116 N N . PHE A 1 101 ? 2.395 -8.406 -16.418 1.00 6.99 101 PHE A N 1
ATOM 1117 C CA . PHE A 1 101 ? 2.883 -9.772 -16.289 1.00 7.53 101 PHE A CA 1
ATOM 1118 C C . PHE A 1 101 ? 2.408 -10.717 -17.389 1.00 7.55 101 PHE A C 1
ATOM 1119 O O . PHE A 1 101 ? 3.157 -11.601 -17.794 1.00 7.88 101 PHE A O 1
ATOM 1127 N N . VAL A 1 102 ? 1.195 -10.526 -17.897 1.00 7.74 102 VAL A N 1
ATOM 1128 C CA . VAL A 1 102 ? 0.750 -11.301 -19.056 1.00 8.21 102 VAL A CA 1
ATOM 1129 C C . VAL A 1 102 ? 1.692 -11.043 -20.243 1.00 7.20 102 VAL A C 1
ATOM 1130 O O . VAL A 1 102 ? 2.143 -11.984 -20.916 1.00 6.77 102 VAL A O 1
ATOM 1134 N N . ALA A 1 103 ? 1.995 -9.771 -20.486 1.00 6.97 103 ALA A N 1
ATOM 1135 C CA . ALA A 1 103 ? 2.878 -9.410 -21.586 1.00 6.75 103 ALA A CA 1
ATOM 1136 C C . ALA A 1 103 ? 4.302 -9.934 -21.369 1.00 6.41 103 ALA A C 1
ATOM 1137 O O . ALA A 1 103 ? 4.943 -10.400 -22.314 1.00 6.71 103 ALA A O 1
ATOM 1139 N N . LEU A 1 104 ? 4.785 -9.855 -20.126 1.00 6.12 104 LEU A N 1
ATOM 1140 C CA A LEU A 1 104 ? 6.121 -10.330 -19.781 0.70 6.08 104 LEU A CA 1
ATOM 1141 C CA B LEU A 1 104 ? 6.117 -10.334 -19.771 0.30 6.15 104 LEU A CA 1
ATOM 1142 C C . LEU A 1 104 ? 6.246 -11.839 -20.035 1.00 5.92 104 LEU A C 1
ATOM 1143 O O . LEU A 1 104 ? 7.228 -12.303 -20.632 1.00 6.33 104 LEU A O 1
AT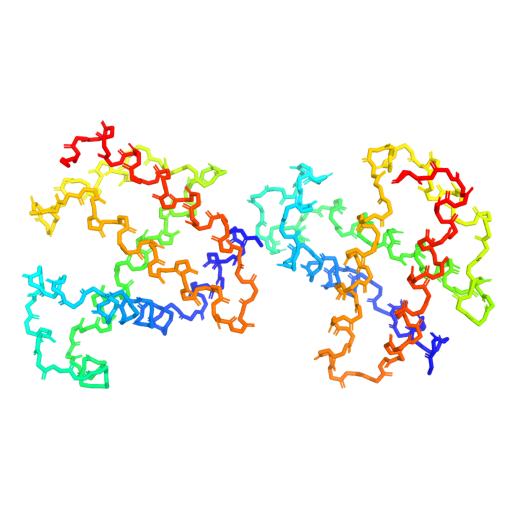OM 1152 N N . VAL A 1 105 ? 5.251 -12.595 -19.584 1.00 6.09 105 VAL A N 1
ATOM 1153 C CA . VAL A 1 105 ? 5.236 -14.044 -19.782 1.00 6.67 105 VAL A CA 1
ATOM 1154 C C . VAL A 1 105 ? 5.154 -14.396 -21.279 1.00 6.85 105 VAL A C 1
ATOM 1155 O O . VAL A 1 105 ? 5.851 -15.301 -21.749 1.00 7.19 105 VAL A O 1
ATOM 1159 N N . GLU A 1 106 ? 4.326 -13.668 -22.029 1.00 7.31 106 GLU A N 1
ATOM 1160 C CA A GLU A 1 106 ? 4.221 -13.882 -23.469 0.39 7.84 106 GLU A CA 1
ATOM 1161 C CA B GLU A 1 106 ? 4.215 -13.869 -23.469 0.41 7.77 106 GLU A CA 1
ATOM 1162 C CA C GLU A 1 106 ? 4.215 -13.847 -23.480 0.20 7.75 106 GLU A CA 1
ATOM 1163 C C . GLU A 1 106 ? 5.564 -13.621 -24.153 1.00 7.63 106 GLU A C 1
ATOM 1164 O O . GLU A 1 106 ? 5.989 -14.400 -25.024 1.00 7.88 106 GLU A O 1
ATOM 1180 N N . TYR A 1 107 ? 6.232 -12.538 -23.756 1.00 7.32 107 TYR A N 1
ATOM 1181 C CA . TYR A 1 107 ? 7.547 -12.204 -24.285 1.00 7.33 107 TYR A CA 1
ATOM 1182 C C . TYR A 1 107 ? 8.541 -13.346 -24.025 1.00 6.66 107 TYR A C 1
ATOM 1183 O O . TYR A 1 107 ? 9.276 -13.774 -24.922 1.00 7.41 107 TYR A O 1
ATOM 1192 N N . MET A 1 108 ? 8.560 -13.841 -22.794 1.00 6.82 108 MET A N 1
ATOM 1193 C CA . MET A 1 108 ? 9.479 -14.916 -22.432 1.00 7.14 108 MET A CA 1
ATOM 1194 C C . MET A 1 108 ? 9.227 -16.176 -23.244 1.00 8.00 108 MET A C 1
ATOM 1195 O O . MET A 1 108 ? 10.169 -16.823 -23.717 1.00 8.83 108 MET A O 1
ATOM 1200 N N . ARG A 1 109 ? 7.958 -16.524 -23.418 1.00 8.77 109 ARG A N 1
ATOM 1201 C CA . ARG A 1 109 ? 7.608 -17.727 -24.176 1.00 10.00 109 ARG A CA 1
ATOM 1202 C C . ARG A 1 109 ? 7.961 -17.612 -25.657 1.00 10.65 109 ARG A C 1
ATOM 1203 O O . ARG A 1 109 ? 8.338 -18.603 -26.287 1.00 11.67 109 ARG A O 1
ATOM 1211 N N . ALA A 1 110 ? 7.870 -16.399 -26.196 1.00 11.17 110 ALA A N 1
ATOM 1212 C CA . ALA A 1 110 ? 8.184 -16.137 -27.604 1.00 12.46 110 ALA A CA 1
ATOM 1213 C C . ALA A 1 110 ? 9.684 -16.003 -27.871 1.00 13.22 110 ALA A C 1
ATOM 1214 O O . ALA A 1 110 ? 10.127 -16.138 -29.021 1.00 13.61 110 ALA A O 1
ATOM 1216 N N . SER A 1 111 ? 10.448 -15.731 -26.812 1.00 13.96 111 SER A N 1
ATOM 1217 C CA A SER A 1 111 ? 11.892 -15.581 -26.940 0.33 14.46 111 SER A CA 1
ATOM 1218 C CA B SER A 1 111 ? 11.898 -15.587 -26.902 0.33 14.39 111 SER A CA 1
ATOM 1219 C CA C SER A 1 111 ? 11.902 -15.591 -26.899 0.33 14.63 111 SER A CA 1
ATOM 1220 C C . SER A 1 111 ? 12.534 -16.928 -27.263 1.00 14.92 111 SER A C 1
ATOM 1221 O O . SER A 1 111 ? 12.012 -17.983 -26.906 1.00 15.68 111 SER A O 1
ATOM 1228 N N . GLY A 1 112 ? 13.660 -16.898 -27.962 1.00 15.69 112 GLY A N 1
ATOM 1229 C CA . GLY A 1 112 ? 14.328 -18.160 -28.268 1.00 16.23 112 GLY A CA 1
ATOM 1230 C C . GLY A 1 112 ? 14.986 -18.751 -27.029 1.00 16.18 112 GLY A C 1
ATOM 1231 O O . GLY A 1 112 ? 15.666 -19.777 -27.112 0.70 16.48 112 GLY A O 1
ATOM 1232 N N . GLN A 1 113 ? 14.721 -18.138 -25.872 1.00 15.89 113 GLN A N 1
ATOM 1233 C CA B GLN A 1 113 ? 15.467 -18.456 -24.659 0.25 15.46 113 GLN A CA 1
ATOM 1234 C CA C GLN A 1 113 ? 15.461 -18.437 -24.645 0.44 15.46 113 GLN A CA 1
ATOM 1235 C CA D GLN A 1 113 ? 15.463 -18.422 -24.645 0.31 15.60 113 GLN A CA 1
ATOM 1236 C C . GLN A 1 113 ? 14.676 -19.245 -23.617 1.00 14.93 113 GLN A C 1
ATOM 1237 O O . GLN A 1 113 ? 13.442 -19.237 -23.613 1.00 15.47 113 GLN A O 1
ATOM 1253 N N . SER A 1 114 ? 15.424 -19.920 -22.740 1.00 13.90 114 SER A N 1
ATOM 1254 C CA B SER A 1 114 ? 14.840 -20.848 -21.776 0.40 12.79 114 SER A CA 1
ATOM 1255 C CA C SER A 1 114 ? 14.864 -20.855 -21.770 0.27 13.11 114 SER A CA 1
ATOM 1256 C CA D SER A 1 114 ? 14.911 -20.857 -21.756 0.33 13.05 114 SER A CA 1
ATOM 1257 C C . SER A 1 114 ? 14.509 -20.183 -20.444 1.00 12.28 114 SER A C 1
ATOM 1258 O O . SER A 1 114 ? 15.080 -20.500 -19.387 1.00 12.95 114 SER A O 1
ATOM 1265 N N . PHE A 1 115 ? 13.568 -19.246 -20.502 1.00 9.48 115 PHE A N 1
ATOM 1266 C CA . PHE A 1 115 ? 13.041 -18.617 -19.299 1.00 7.64 115 PHE A CA 1
ATOM 1267 C C . PHE A 1 115 ? 12.107 -19.611 -18.618 1.00 7.20 115 PHE A C 1
ATOM 1268 O O . PHE A 1 115 ? 11.464 -20.430 -19.283 1.00 7.63 115 PHE A O 1
ATOM 1276 N N . ASP A 1 116 ? 12.007 -19.506 -17.298 1.00 7.15 116 ASP A N 1
ATOM 1277 C CA . ASP A 1 116 ? 11.047 -20.286 -16.535 1.00 7.17 116 ASP A CA 1
ATOM 1278 C C . ASP A 1 116 ? 9.719 -19.508 -16.521 1.00 6.93 116 ASP A C 1
ATOM 1279 O O . ASP A 1 116 ? 9.311 -18.925 -15.505 1.00 6.80 116 ASP A O 1
ATOM 1284 N N . SER A 1 117 ? 9.047 -19.501 -17.668 1.00 7.26 117 SER A N 1
ATOM 1285 C CA A SER A 1 117 ? 7.881 -18.645 -17.854 0.50 8.11 117 SER A CA 1
ATOM 1286 C CA B SER A 1 117 ? 7.872 -18.663 -17.866 0.50 7.78 117 SER A CA 1
ATOM 1287 C C . SER A 1 117 ? 6.758 -18.938 -16.858 1.00 7.84 117 SER A C 1
ATOM 1288 O O . SER A 1 117 ? 6.102 -18.008 -16.386 1.00 7.61 117 SER A O 1
ATOM 1293 N N . GLN A 1 118 ? 6.551 -20.219 -16.534 1.00 7.90 118 GLN A N 1
ATOM 1294 C CA A GLN A 1 118 ? 5.541 -20.613 -15.545 0.45 8.10 118 GLN A CA 1
ATOM 1295 C CA B GLN A 1 118 ? 5.530 -20.592 -15.558 0.29 8.11 118 GLN A CA 1
ATOM 1296 C CA C GLN A 1 118 ? 5.566 -20.647 -15.532 0.26 8.15 118 GLN A CA 1
ATOM 1297 C C . GLN A 1 118 ? 5.775 -19.946 -14.192 1.00 7.52 118 GLN A C 1
ATOM 1298 O O . GLN A 1 118 ? 4.817 -19.558 -13.511 1.00 7.70 118 GLN A O 1
ATOM 1314 N N . SER A 1 119 ? 7.042 -19.811 -13.798 1.00 7.07 119 SER A N 1
ATOM 1315 C CA A SER A 1 119 ? 7.358 -19.179 -12.527 0.37 6.51 119 SER A CA 1
ATOM 1316 C CA B SER A 1 119 ? 7.373 -19.181 -12.525 0.26 6.77 119 SER A CA 1
ATOM 1317 C CA C SER A 1 119 ? 7.383 -19.175 -12.530 0.37 6.64 119 SER A CA 1
ATOM 1318 C C . SER A 1 119 ? 7.101 -17.680 -12.558 1.00 6.33 119 SER A C 1
ATOM 1319 O O . SER A 1 119 ? 6.639 -17.121 -11.575 1.00 6.20 119 SER A O 1
ATOM 1326 N N . TRP A 1 120 ? 7.385 -17.037 -13.693 1.00 5.94 120 TRP A N 1
ATOM 1327 C CA . TRP A 1 120 ? 7.089 -15.609 -13.805 1.00 5.61 120 TRP A CA 1
ATOM 1328 C C . TRP A 1 120 ? 5.586 -15.355 -13.756 1.00 5.44 120 TRP A C 1
ATOM 1329 O O . TRP A 1 120 ? 5.147 -14.366 -13.174 1.00 5.50 120 TRP A O 1
ATOM 1340 N N . ASP A 1 121 ? 4.796 -16.255 -14.340 1.00 5.94 121 ASP A N 1
ATOM 1341 C CA A ASP A 1 121 ? 3.350 -16.121 -14.291 0.45 6.23 121 ASP A CA 1
ATOM 1342 C CA B ASP A 1 121 ? 3.348 -16.135 -14.291 0.35 6.30 121 ASP A CA 1
ATOM 1343 C CA C ASP A 1 121 ? 3.325 -16.129 -14.277 0.20 6.42 121 ASP A CA 1
ATOM 1344 C C . ASP A 1 121 ? 2.874 -16.213 -12.835 1.00 6.31 121 ASP A C 1
ATOM 1345 O O . ASP A 1 121 ? 2.070 -15.392 -12.374 1.00 6.65 121 ASP A O 1
ATOM 1358 N N . ARG A 1 122 ? 3.395 -17.200 -12.111 1.00 6.29 122 ARG A N 1
ATOM 1359 C CA A ARG A 1 122 ? 2.995 -17.389 -10.727 0.50 6.52 122 ARG A CA 1
ATOM 1360 C CA B ARG A 1 122 ? 3.052 -17.426 -10.709 0.50 6.66 122 ARG A CA 1
ATOM 1361 C C . ARG A 1 122 ? 3.485 -16.250 -9.825 1.00 6.03 122 ARG A C 1
ATOM 1362 O O . ARG A 1 122 ? 2.742 -15.797 -8.941 1.00 6.44 122 ARG A O 1
ATOM 1377 N N . PHE A 1 123 ? 4.704 -15.765 -10.057 1.00 5.95 123 PHE A N 1
ATOM 1378 C CA . PHE A 1 123 ? 5.213 -14.583 -9.364 1.00 5.66 123 PHE A CA 1
ATOM 1379 C C . PHE A 1 123 ? 4.272 -13.398 -9.581 1.00 5.52 123 PHE A C 1
ATOM 1380 O O . PHE A 1 123 ? 3.921 -12.704 -8.635 1.00 5.97 123 PHE A O 1
ATOM 1388 N N . GLY A 1 124 ? 3.858 -13.175 -10.828 1.00 6.05 124 GLY A N 1
ATOM 1389 C CA . GLY A 1 124 ? 2.916 -12.100 -11.138 1.00 6.28 124 GLY A CA 1
ATOM 1390 C C . GLY A 1 124 ? 1.604 -12.244 -10.391 1.00 6.49 124 GLY A C 1
ATOM 1391 O O . GLY A 1 124 ? 1.075 -11.264 -9.852 1.00 6.68 124 GLY A O 1
ATOM 1392 N N . LYS A 1 125 ? 1.076 -13.464 -10.363 1.00 6.65 125 LYS A N 1
ATOM 1393 C CA A LYS A 1 125 ? -0.169 -13.738 -9.654 0.60 7.20 125 LYS A CA 1
ATOM 1394 C CA B LYS A 1 125 ? -0.170 -13.735 -9.660 0.40 6.93 125 LYS A CA 1
ATOM 1395 C C . LYS A 1 125 ? -0.025 -13.429 -8.169 1.00 6.82 125 LYS A C 1
ATOM 1396 O O . LYS A 1 125 ? -0.899 -12.791 -7.558 1.00 7.07 125 LYS A O 1
ATOM 1407 N N . ASN A 1 126 ? 1.078 -13.890 -7.586 1.00 6.41 126 ASN A N 1
ATOM 1408 C CA . ASN A 1 126 ? 1.322 -13.663 -6.170 1.00 6.52 126 ASN A CA 1
ATOM 1409 C C . ASN A 1 126 ? 1.559 -12.192 -5.851 1.00 6.21 126 ASN A C 1
ATOM 1410 O O . ASN A 1 126 ? 1.147 -11.703 -4.791 1.00 6.77 126 ASN A O 1
ATOM 1415 N N . LEU A 1 127 ? 2.217 -11.479 -6.761 1.00 6.06 127 LEU A N 1
ATOM 1416 C CA . LEU A 1 127 ? 2.414 -10.050 -6.572 1.00 6.54 127 LEU A CA 1
ATOM 1417 C C . LEU A 1 127 ? 1.085 -9.298 -6.638 1.00 6.74 127 LEU A C 1
ATOM 1418 O O . LEU A 1 127 ? 0.832 -8.413 -5.825 1.00 6.98 127 LEU A O 1
ATOM 1423 N N . VAL A 1 128 ? 0.227 -9.653 -7.588 1.00 7.39 128 VAL A N 1
ATOM 1424 C CA . VAL A 1 128 ? -1.098 -9.035 -7.668 1.00 8.72 128 VAL A CA 1
ATOM 1425 C C . VAL A 1 128 ? -1.881 -9.231 -6.367 1.00 8.43 128 VAL A C 1
ATOM 1426 O O . VAL A 1 128 ? -2.488 -8.282 -5.846 1.00 8.93 128 VAL A O 1
ATOM 1430 N N . SER A 1 129 ? -1.840 -10.450 -5.831 1.00 8.58 129 SER A N 1
ATOM 1431 C CA A SER A 1 129 ? -2.482 -10.746 -4.549 0.60 9.13 129 SER A CA 1
ATOM 1432 C CA B SER A 1 129 ? -2.498 -10.729 -4.563 0.40 9.01 129 SER A CA 1
ATOM 1433 C C . SER A 1 129 ? -1.953 -9.823 -3.458 1.00 8.85 129 SER A C 1
ATOM 1434 O O . SER A 1 129 ? -2.723 -9.263 -2.670 1.00 9.07 129 SER A O 1
ATOM 1439 N N . ALA A 1 130 ? -0.631 -9.669 -3.418 1.00 8.43 130 ALA A N 1
ATOM 1440 C CA . ALA A 1 130 ? 0.020 -8.837 -2.420 1.00 8.04 130 ALA A CA 1
ATOM 1441 C C . ALA A 1 130 ? -0.306 -7.350 -2.593 1.00 7.68 130 ALA A C 1
ATOM 1442 O O . ALA A 1 130 ? -0.469 -6.640 -1.604 1.00 8.19 130 ALA A O 1
ATOM 1444 N N . LEU A 1 131 ? -0.404 -6.879 -3.835 1.00 7.35 131 LEU A N 1
ATOM 1445 C CA . LEU A 1 131 ? -0.795 -5.496 -4.087 1.00 7.50 131 LEU A CA 1
ATOM 1446 C C . LEU A 1 131 ? -2.196 -5.230 -3.564 1.00 8.13 131 LEU A C 1
ATOM 1447 O O . LEU A 1 131 ? -2.437 -4.207 -2.906 1.00 8.69 131 LEU A O 1
ATOM 1452 N N . SER A 1 132 ? -3.109 -6.160 -3.834 1.00 8.53 132 SER A N 1
ATOM 1453 C CA A SER A 1 132 ? -4.481 -6.029 -3.363 0.50 9.19 132 SER A CA 1
ATOM 1454 C CA B SER A 1 132 ? -4.486 -6.045 -3.356 0.50 9.36 132 SER A CA 1
ATOM 1455 C C . SER A 1 132 ? -4.541 -5.968 -1.835 1.00 9.53 132 SER A C 1
ATOM 1456 O O . SER A 1 132 ? -5.247 -5.126 -1.271 1.00 9.95 132 SER A O 1
ATOM 1461 N N . SER A 1 133 ? -3.791 -6.848 -1.172 1.00 9.60 133 SER A N 1
ATOM 1462 C CA A SER A 1 133 ? -3.777 -6.876 0.287 0.25 10.24 133 SER A CA 1
ATOM 1463 C CA B SER A 1 133 ? -3.733 -6.893 0.294 0.36 10.09 133 SER A CA 1
ATOM 1464 C CA C SER A 1 133 ? -3.769 -6.881 0.285 0.39 10.10 133 SER A CA 1
ATOM 1465 C C . SER A 1 133 ? -3.201 -5.585 0.869 1.00 10.17 133 SER A C 1
ATOM 1466 O O . SER A 1 133 ? -3.631 -5.136 1.936 1.00 10.88 133 SER A O 1
ATOM 1473 N N . ALA A 1 134 ? -2.250 -4.980 0.155 1.00 10.13 134 ALA A N 1
ATOM 1474 C CA . ALA A 1 134 ? -1.623 -3.728 0.583 1.00 10.57 134 ALA A CA 1
ATOM 1475 C C . ALA A 1 134 ? -2.454 -2.490 0.232 1.00 10.87 134 ALA A C 1
ATOM 1476 O O . ALA A 1 134 ? -2.035 -1.365 0.497 1.00 11.71 134 ALA A O 1
ATOM 1478 N N . GLY A 1 135 ? -3.628 -2.698 -0.356 1.00 11.24 135 GLY A N 1
ATOM 1479 C CA . GLY A 1 135 ? -4.591 -1.615 -0.544 1.00 11.48 135 GLY A CA 1
ATOM 1480 C C . GLY A 1 135 ? -4.859 -1.125 -1.954 1.00 11.45 135 GLY A C 1
ATOM 1481 O O . GLY A 1 135 ? -5.682 -0.227 -2.144 1.00 11.74 135 GLY A O 1
ATOM 1482 N N A MET A 1 136 ? -4.164 -1.682 -2.945 0.60 10.85 136 MET A N 1
ATOM 1483 N N B MET A 1 136 ? -4.185 -1.710 -2.938 0.40 11.83 136 MET A N 1
ATOM 1484 C CA A MET A 1 136 ? -4.422 -1.297 -4.330 0.60 10.28 136 MET A CA 1
ATOM 1485 C CA B MET A 1 136 ? -4.432 -1.364 -4.329 0.40 12.57 136 MET A CA 1
ATOM 1486 C C A MET A 1 136 ? -5.796 -1.806 -4.761 0.60 11.50 136 MET A C 1
ATOM 1487 C C B MET A 1 136 ? -5.824 -1.827 -4.756 0.40 12.70 136 MET A C 1
ATOM 1488 O O A MET A 1 136 ? -6.166 -2.941 -4.465 0.60 12.29 136 MET A O 1
ATOM 1489 O O B MET A 1 136 ? -6.234 -2.948 -4.456 0.40 13.07 136 MET A O 1
ATOM 1498 N N . LYS A 1 137 ? -6.548 -0.955 -5.450 1.00 13.15 137 LYS A N 1
ATOM 1499 C CA B LYS A 1 137 ? -7.876 -1.294 -5.945 0.33 13.78 137 LYS A CA 1
ATOM 1500 C CA C LYS A 1 137 ? -7.846 -1.517 -5.816 0.33 13.99 137 LYS A CA 1
ATOM 1501 C CA D LYS A 1 137 ? -7.874 -1.223 -5.993 0.34 13.91 137 LYS A CA 1
ATOM 1502 C C . LYS A 1 137 ? -7.814 -2.150 -7.206 0.80 14.01 137 LYS A C 1
ATOM 1503 O O . LYS A 1 137 ? -8.849 -2.507 -7.772 0.50 13.99 137 LYS A O 1
ATOM 1522 N N . GLY B 1 1 ? 2.477 0.911 -30.853 1.00 8.00 1 GLY B N 1
ATOM 1523 C CA . GLY B 1 1 ? 1.336 1.837 -31.078 1.00 7.00 1 GLY B CA 1
ATOM 1524 C C . GLY B 1 1 ? 1.246 2.285 -32.521 1.00 6.12 1 GLY B C 1
ATOM 1525 O O . GLY B 1 1 ? 1.875 1.702 -33.407 1.00 6.21 1 GLY B O 1
ATOM 1526 N N . PHE B 1 2 ? 0.470 3.339 -32.747 1.00 6.21 2 PHE B N 1
ATOM 1527 C CA . PHE B 1 2 ? 0.211 3.845 -34.094 1.00 6.00 2 PHE B CA 1
ATOM 1528 C C . PHE B 1 2 ? 1.499 4.283 -34.797 1.00 5.63 2 PHE B C 1
ATOM 1529 O O . PHE B 1 2 ? 1.756 3.898 -35.947 1.00 5.19 2 PHE B O 1
ATOM 1537 N N . LYS B 1 3 ? 2.313 5.080 -34.105 1.00 6.07 3 LYS B N 1
ATOM 1538 C CA A LYS B 1 3 ? 3.552 5.576 -34.694 0.37 6.64 3 LYS B CA 1
ATOM 1539 C CA B LYS B 1 3 ? 3.550 5.584 -34.689 0.37 6.23 3 LYS B CA 1
ATOM 1540 C CA C LYS B 1 3 ? 3.559 5.589 -34.667 0.26 6.61 3 LYS B CA 1
ATOM 1541 C C . LYS B 1 3 ? 4.479 4.440 -35.090 1.00 6.23 3 LYS B C 1
ATOM 1542 O O . LYS B 1 3 ? 5.063 4.459 -36.180 1.00 7.00 3 LYS B O 1
ATOM 1558 N N . GLN B 1 4 ? 4.617 3.440 -34.221 1.00 6.21 4 GLN B N 1
ATOM 1559 C CA . GLN B 1 4 ? 5.460 2.302 -34.554 1.00 6.37 4 GLN B CA 1
ATOM 1560 C C . GLN B 1 4 ? 4.868 1.479 -35.699 1.00 6.00 4 GLN B C 1
ATOM 1561 O O . GLN B 1 4 ? 5.612 0.977 -36.544 1.00 6.30 4 GLN B O 1
ATOM 1567 N N . ASP B 1 5 ? 3.537 1.349 -35.733 1.00 5.61 5 ASP B N 1
ATOM 1568 C CA . ASP B 1 5 ? 2.885 0.629 -36.825 1.00 5.25 5 ASP B CA 1
ATOM 1569 C C . ASP B 1 5 ? 3.235 1.222 -38.192 1.00 4.95 5 ASP B C 1
ATOM 1570 O O . ASP B 1 5 ? 3.377 0.484 -39.171 1.00 5.03 5 ASP B O 1
ATOM 1575 N N . ILE B 1 6 ? 3.332 2.549 -38.271 1.00 4.83 6 ILE B N 1
ATOM 1576 C CA . ILE B 1 6 ? 3.742 3.194 -39.510 1.00 4.97 6 ILE B CA 1
ATOM 1577 C C . ILE B 1 6 ? 5.117 2.665 -39.939 1.00 5.04 6 ILE B C 1
ATOM 1578 O O . ILE B 1 6 ? 5.336 2.337 -41.111 1.00 5.28 6 ILE B O 1
ATOM 1583 N N . ALA B 1 7 ? 6.041 2.576 -38.983 1.00 5.66 7 ALA B N 1
ATOM 1584 C CA . ALA B 1 7 ? 7.371 2.035 -39.256 1.00 6.41 7 ALA B CA 1
ATOM 1585 C C . ALA B 1 7 ? 7.318 0.564 -39.674 1.00 6.11 7 ALA B C 1
ATOM 1586 O O . ALA B 1 7 ? 8.046 0.155 -40.585 1.00 6.89 7 ALA B O 1
ATOM 1588 N N . THR B 1 8 ? 6.458 -0.224 -39.026 1.00 6.58 8 THR B N 1
ATOM 1589 C CA A THR B 1 8 ? 6.321 -1.630 -39.380 0.50 6.97 8 THR B CA 1
ATOM 1590 C CA B THR B 1 8 ? 6.265 -1.645 -39.370 0.50 6.80 8 THR B CA 1
ATOM 1591 C C . THR B 1 8 ? 5.842 -1.785 -40.823 1.00 6.46 8 THR B C 1
ATOM 1592 O O . THR B 1 8 ? 6.430 -2.554 -41.595 1.00 6.84 8 THR B O 1
ATOM 1599 N N . ILE B 1 9 ? 4.802 -1.049 -41.189 1.00 5.99 9 ILE B N 1
ATOM 1600 C CA A ILE B 1 9 ? 4.285 -1.113 -42.544 0.70 5.87 9 ILE B CA 1
ATOM 1601 C CA B ILE B 1 9 ? 4.272 -1.078 -42.553 0.30 5.80 9 ILE B CA 1
ATOM 1602 C C . ILE B 1 9 ? 5.357 -0.655 -43.540 1.00 5.56 9 ILE B C 1
ATOM 1603 O O . ILE B 1 9 ? 5.605 -1.332 -44.541 1.00 5.80 9 ILE B O 1
ATOM 1612 N N . ARG B 1 10 ? 6.015 0.465 -43.250 1.00 5.32 10 ARG B N 1
ATOM 1613 C CA . ARG B 1 10 ? 7.046 0.981 -44.145 1.00 5.55 10 ARG B CA 1
ATOM 1614 C C . ARG B 1 10 ? 8.199 -0.002 -44.354 1.00 6.17 10 ARG B C 1
ATOM 1615 O O . ARG B 1 10 ? 8.826 -0.017 -45.412 1.00 7.34 10 ARG B O 1
ATOM 1623 N N . GLY B 1 11 ? 8.477 -0.813 -43.339 1.00 6.15 11 GLY B N 1
ATOM 1624 C CA . GLY B 1 11 ? 9.546 -1.803 -43.401 1.00 7.15 11 GLY B CA 1
ATOM 1625 C C . GLY B 1 11 ? 9.297 -2.969 -44.342 1.00 7.12 11 GLY B C 1
ATOM 1626 O O . GLY B 1 11 ? 10.223 -3.723 -44.651 1.00 7.77 11 GLY B O 1
ATOM 1627 N N . ASP B 1 12 ? 8.053 -3.140 -44.790 1.00 7.48 12 ASP B N 1
ATOM 1628 C CA A ASP B 1 12 ? 7.689 -4.197 -45.725 0.60 7.59 12 ASP B CA 1
ATOM 1629 C CA B ASP B 1 12 ? 7.735 -4.171 -45.788 0.40 7.94 12 ASP B CA 1
ATOM 1630 C C . ASP B 1 12 ? 6.483 -3.730 -46.532 1.00 7.18 12 ASP B C 1
ATOM 1631 O O . ASP B 1 12 ? 5.471 -4.444 -46.636 1.00 7.31 12 ASP B O 1
ATOM 1640 N N . LEU B 1 13 ? 6.593 -2.532 -47.082 1.00 6.70 13 LEU B N 1
ATOM 1641 C CA A LEU B 1 13 ? 5.466 -1.768 -47.610 0.40 7.08 13 LEU B CA 1
ATOM 1642 C CA B LEU B 1 13 ? 5.405 -1.830 -47.534 0.60 6.19 13 LEU B CA 1
ATOM 1643 C C . LEU B 1 13 ? 4.702 -2.492 -48.714 1.00 6.86 13 LEU B C 1
ATOM 1644 O O . LEU B 1 13 ? 3.469 -2.589 -48.691 1.00 6.74 13 LEU B O 1
ATOM 1653 N N . ARG B 1 14 ? 5.433 -2.976 -49.716 1.00 7.71 14 ARG B N 1
ATOM 1654 C CA A ARG B 1 14 ? 4.831 -3.630 -50.878 0.27 8.34 14 ARG B CA 1
ATOM 1655 C CA B ARG B 1 14 ? 4.800 -3.604 -50.872 0.24 8.08 14 ARG B CA 1
ATOM 1656 C CA C ARG B 1 14 ? 4.760 -3.572 -50.863 0.22 8.09 14 ARG B CA 1
ATOM 1657 C CA D ARG B 1 14 ? 4.803 -3.605 -50.876 0.27 8.31 14 ARG B CA 1
ATOM 1658 C C . ARG B 1 14 ? 3.943 -4.796 -50.444 1.00 8.19 14 ARG B C 1
ATOM 1659 O O . ARG B 1 14 ? 2.819 -4.977 -50.930 1.00 8.27 14 ARG B O 1
ATOM 1688 N N . THR B 1 15 ? 4.472 -5.601 -49.530 1.00 8.16 15 THR B N 1
ATOM 1689 C CA . THR B 1 15 ? 3.761 -6.778 -49.047 1.00 8.51 15 THR B CA 1
ATOM 1690 C C . THR B 1 15 ? 2.499 -6.391 -48.271 1.00 7.00 15 THR B C 1
ATOM 1691 O O . THR B 1 15 ? 1.409 -6.907 -48.549 1.00 7.20 15 THR B O 1
ATOM 1695 N N . TYR B 1 16 ? 2.637 -5.480 -47.312 1.00 6.54 16 TYR B N 1
ATOM 1696 C CA . TYR B 1 16 ? 1.472 -5.048 -46.544 1.00 6.42 16 TYR B CA 1
ATOM 1697 C C . TYR B 1 16 ? 0.445 -4.345 -47.422 1.00 6.34 16 TYR B C 1
ATOM 1698 O O . TYR B 1 16 ? -0.756 -4.577 -47.280 1.00 6.64 16 TYR B O 1
ATOM 1707 N N . ALA B 1 17 ? 0.911 -3.483 -48.316 1.00 6.22 17 ALA B N 1
ATOM 1708 C CA . ALA B 1 17 ? 0.018 -2.721 -49.188 1.00 6.39 17 ALA B CA 1
ATOM 1709 C C . ALA B 1 17 ? -0.830 -3.657 -50.043 1.00 6.24 17 ALA B C 1
ATOM 1710 O O . ALA B 1 17 ? -2.062 -3.507 -50.126 1.00 6.72 17 ALA B O 1
ATOM 1712 N N . GLN B 1 18 ? -0.181 -4.628 -50.681 1.00 6.11 18 GLN B N 1
ATOM 1713 C CA A GLN B 1 18 ? -0.913 -5.569 -51.509 0.50 6.45 18 GLN B CA 1
ATOM 1714 C CA B GLN B 1 18 ? -0.890 -5.597 -51.510 0.50 6.58 18 GLN B CA 1
ATOM 1715 C C . GLN B 1 18 ? -1.865 -6.414 -50.675 1.00 6.44 18 GLN B C 1
ATOM 1716 O O . GLN B 1 18 ? -3.003 -6.637 -51.076 1.00 6.68 18 GLN B O 1
ATOM 1727 N N . ASP B 1 19 ? -1.414 -6.876 -49.513 1.00 6.75 19 ASP B N 1
ATOM 1728 C CA A ASP B 1 19 ? -2.291 -7.722 -48.735 0.50 6.73 19 ASP B CA 1
ATOM 1729 C CA B ASP B 1 19 ? -2.235 -7.679 -48.579 0.50 7.05 19 ASP B CA 1
ATOM 1730 C C . ASP B 1 19 ? -3.517 -6.961 -48.203 1.00 6.14 19 ASP B C 1
ATOM 1731 O O . ASP B 1 19 ? -4.619 -7.523 -48.213 1.00 6.03 19 ASP B O 1
ATOM 1740 N N . ILE B 1 20 ? -3.357 -5.702 -47.809 1.00 5.85 20 ILE B N 1
ATOM 1741 C CA A ILE B 1 20 ? -4.487 -4.918 -47.327 0.65 5.72 20 ILE B CA 1
ATOM 1742 C CA B ILE B 1 20 ? -4.487 -4.909 -47.324 0.35 6.07 20 ILE B CA 1
ATOM 1743 C C . ILE B 1 20 ? -5.428 -4.553 -48.475 1.00 5.40 20 ILE B C 1
ATOM 1744 O O . ILE B 1 20 ? -6.656 -4.646 -48.344 1.00 5.62 20 ILE B O 1
ATOM 1753 N N . PHE B 1 21 ? -4.860 -4.164 -49.610 1.00 5.23 21 PHE B N 1
ATOM 1754 C CA . PHE B 1 21 ? -5.693 -3.836 -50.763 1.00 5.23 21 PHE B CA 1
ATOM 1755 C C . PHE B 1 21 ? -6.460 -5.064 -51.248 1.00 4.90 21 PHE B C 1
ATOM 1756 O O . PHE B 1 21 ? -7.644 -4.964 -51.578 1.00 5.24 21 PHE B O 1
ATOM 1764 N N . LEU B 1 22 ? -5.810 -6.227 -51.281 1.00 5.18 22 LEU B N 1
ATOM 1765 C CA . LEU B 1 22 ? -6.517 -7.459 -51.633 1.00 5.37 22 LEU B CA 1
ATOM 1766 C C . LEU B 1 22 ? -7.625 -7.772 -50.633 1.00 5.79 22 LEU B C 1
ATOM 1767 O O . LEU B 1 22 ? -8.713 -8.190 -51.027 1.00 6.05 22 LEU B O 1
ATOM 1772 N N . ALA B 1 23 ? -7.359 -7.562 -49.347 1.00 6.01 23 ALA B N 1
ATOM 1773 C CA . ALA B 1 23 ? -8.390 -7.769 -48.330 1.00 6.37 23 ALA B CA 1
ATOM 1774 C C . ALA B 1 23 ? -9.592 -6.867 -48.592 1.00 5.82 23 ALA B C 1
ATOM 1775 O O . ALA B 1 23 ? -10.738 -7.306 -48.467 1.00 6.35 23 ALA B O 1
ATOM 1777 N N . PHE B 1 24 ? -9.330 -5.616 -48.958 1.00 5.51 24 PHE B N 1
ATOM 1778 C CA . PHE B 1 24 ? -10.376 -4.668 -49.335 1.00 5.55 24 PHE B CA 1
ATOM 1779 C C . PHE B 1 24 ? -11.181 -5.141 -50.546 1.00 5.22 24 PHE B C 1
ATOM 1780 O O . PHE B 1 24 ? -12.416 -5.198 -50.497 1.00 5.63 24 PHE B O 1
ATOM 1788 N N . LEU B 1 25 ? -10.491 -5.480 -51.629 1.00 5.16 25 LEU B N 1
ATOM 1789 C CA . LEU B 1 25 ? -11.181 -5.935 -52.830 1.00 5.65 25 LEU B CA 1
ATOM 1790 C C . LEU B 1 25 ? -11.964 -7.220 -52.614 1.00 5.48 25 LEU B C 1
ATOM 1791 O O . LEU B 1 25 ? -13.034 -7.404 -53.196 1.00 6.20 25 LEU B O 1
ATOM 1796 N N . ASN B 1 26 ? -11.439 -8.125 -51.797 1.00 5.76 26 ASN B N 1
ATOM 1797 C CA . ASN B 1 26 ? -12.153 -9.371 -51.542 1.00 6.29 26 ASN B CA 1
ATOM 1798 C C . ASN B 1 26 ? -13.363 -9.182 -50.636 1.00 6.43 26 ASN B C 1
ATOM 1799 O O . ASN B 1 26 ? -14.381 -9.860 -50.810 1.00 7.20 26 ASN B O 1
ATOM 1804 N N . LYS B 1 27 ? -13.266 -8.263 -49.678 1.00 6.38 27 LYS B N 1
ATOM 1805 C CA A LYS B 1 27 ? -14.406 -7.970 -48.818 0.50 6.72 27 LYS B CA 1
ATOM 1806 C CA B LYS B 1 27 ? -14.389 -7.945 -48.804 0.50 6.85 27 LYS B CA 1
ATOM 1807 C C . LYS B 1 27 ? -15.485 -7.203 -49.581 1.00 6.72 27 LYS B C 1
ATOM 1808 O O . LYS B 1 27 ? -16.680 -7.406 -49.340 1.00 7.25 27 LYS B O 1
ATOM 1819 N N . TYR B 1 28 ? -15.062 -6.340 -50.508 1.00 6.35 28 TYR B N 1
ATOM 1820 C CA . TYR B 1 28 ? -15.967 -5.473 -51.266 1.00 7.15 28 TYR B CA 1
ATOM 1821 C C . TYR B 1 28 ? -15.694 -5.574 -52.767 1.00 7.12 28 TYR B C 1
ATOM 1822 O O . TYR B 1 28 ? -15.183 -4.637 -53.378 1.00 7.34 28 TYR B O 1
ATOM 1831 N N . PRO B 1 29 ? -16.023 -6.727 -53.373 1.00 7.83 29 PRO B N 1
ATOM 1832 C CA . PRO B 1 29 ? -15.659 -6.949 -54.775 1.00 8.49 29 PRO B CA 1
ATOM 1833 C C . PRO B 1 29 ? -16.222 -5.920 -55.746 1.00 8.75 29 PRO B C 1
ATOM 1834 O O . PRO B 1 29 ? -15.588 -5.655 -56.774 1.00 8.90 29 PRO B O 1
ATOM 1838 N N . ASP B 1 30 ? -17.366 -5.316 -55.438 1.00 9.60 30 ASP B N 1
ATOM 1839 C CA A ASP B 1 30 ? -17.966 -4.293 -56.296 0.24 9.94 30 ASP B CA 1
ATOM 1840 C CA B ASP B 1 30 ? -17.942 -4.307 -56.323 0.30 9.94 30 ASP B CA 1
ATOM 1841 C CA C ASP B 1 30 ? -17.882 -4.350 -56.389 0.46 10.16 30 ASP B CA 1
ATOM 1842 C C . ASP B 1 30 ? -17.088 -3.046 -56.407 1.00 9.67 30 ASP B C 1
ATOM 1843 O O . ASP B 1 30 ? -17.239 -2.256 -57.332 1.00 10.28 30 ASP B O 1
ATOM 1856 N N . GLU B 1 31 ? -16.179 -2.862 -55.443 1.00 8.97 31 GLU B N 1
ATOM 1857 C CA A GLU B 1 31 ? -15.255 -1.725 -55.481 0.50 8.77 31 GLU B CA 1
ATOM 1858 C CA B GLU B 1 31 ? -15.261 -1.722 -55.481 0.50 8.84 31 GLU B CA 1
ATOM 1859 C C . GLU B 1 31 ? -14.278 -1.801 -56.656 1.00 8.45 31 GLU B C 1
ATOM 1860 O O . GLU B 1 31 ? -13.650 -0.807 -57.007 1.00 8.95 31 GLU B O 1
ATOM 1871 N N . ARG B 1 32 ? -14.157 -2.979 -57.277 1.00 8.48 32 ARG B N 1
ATOM 1872 C CA . ARG B 1 32 ? -13.283 -3.127 -58.447 1.00 8.74 32 ARG B CA 1
ATOM 1873 C C . ARG B 1 32 ? -13.710 -2.256 -59.628 1.00 9.25 32 ARG B C 1
ATOM 1874 O O . ARG B 1 32 ? -12.902 -1.981 -60.520 1.00 9.61 32 ARG B O 1
ATOM 1882 N N . ARG B 1 33 ? -14.964 -1.799 -59.613 1.00 9.91 33 ARG B N 1
ATOM 1883 C CA A ARG B 1 33 ? -15.478 -0.992 -60.717 0.50 10.41 33 ARG B CA 1
ATOM 1884 C CA B ARG B 1 33 ? -15.516 -0.972 -60.689 0.50 10.80 33 ARG B CA 1
ATOM 1885 C C . ARG B 1 33 ? -14.825 0.388 -60.805 1.00 10.54 33 ARG B C 1
ATOM 1886 O O . ARG B 1 33 ? -14.917 1.053 -61.840 1.00 11.31 33 ARG B O 1
ATOM 1901 N N . TYR B 1 34 ? -14.145 0.806 -59.737 1.00 10.63 34 TYR B N 1
ATOM 1902 C CA A TYR B 1 34 ? -13.421 2.077 -59.728 0.50 11.23 34 TYR B CA 1
ATOM 1903 C CA B TYR B 1 34 ? -13.446 2.085 -59.754 0.50 11.27 34 TYR B CA 1
ATOM 1904 C C . TYR B 1 34 ? -12.066 1.939 -60.393 1.00 11.43 34 TYR B C 1
ATOM 1905 O O . TYR B 1 34 ? -11.388 2.939 -60.664 1.00 12.31 34 TYR B O 1
ATOM 1922 N N . PHE B 1 35 ? -11.686 0.693 -60.657 1.00 11.58 35 PHE B N 1
ATOM 1923 C CA A PHE B 1 35 ? -10.372 0.381 -61.194 0.50 11.81 35 PHE B CA 1
ATOM 1924 C CA B PHE B 1 35 ? -10.376 0.357 -61.192 0.50 11.81 35 PHE B CA 1
ATOM 1925 C C . PHE B 1 35 ? -10.486 -0.235 -62.585 1.00 12.25 35 PHE B C 1
ATOM 1926 O O . PHE B 1 35 ? -11.593 -0.512 -63.066 0.75 12.52 35 PHE B O 1
ATOM 1941 N N . LYS B 1 36 ? -9.341 -0.426 -63.229 1.00 12.57 36 LYS B N 1
ATOM 1942 C CA A LYS B 1 36 ? -9.307 -1.024 -64.551 0.50 12.66 36 LYS B CA 1
ATOM 1943 C CA B LYS B 1 36 ? -9.292 -1.011 -64.559 0.50 12.77 36 LYS B CA 1
ATOM 1944 C C . LYS B 1 36 ? -8.538 -2.336 -64.522 1.00 12.37 36 LYS B C 1
ATOM 1945 O O . LYS B 1 36 ? -7.489 -2.438 -63.868 1.00 12.88 36 LYS B O 1
ATOM 1956 N N . ASN B 1 37 ? -9.108 -3.325 -65.220 1.00 11.98 37 ASN B N 1
ATOM 1957 C CA A ASN B 1 37 ? -8.459 -4.625 -65.413 0.50 11.85 37 ASN B CA 1
ATOM 1958 C CA B ASN B 1 37 ? -8.478 -4.633 -65.422 0.30 12.16 37 ASN B CA 1
ATOM 1959 C CA C ASN B 1 37 ? -8.577 -4.685 -65.418 0.20 12.06 37 ASN B CA 1
ATOM 1960 C C . ASN B 1 37 ? -8.243 -5.448 -64.142 1.00 11.76 37 ASN B C 1
ATOM 1961 O O . ASN B 1 37 ? -7.331 -6.284 -64.096 1.00 12.08 37 ASN B O 1
ATOM 1974 N N . TYR B 1 38 ? -9.049 -5.214 -63.105 1.00 11.51 38 TYR B N 1
ATOM 1975 C CA A TYR B 1 38 ? -8.937 -6.013 -61.880 0.50 11.50 38 TYR B CA 1
ATOM 1976 C CA B TYR B 1 38 ? -8.920 -6.024 -61.896 0.50 11.42 38 TYR B CA 1
ATOM 1977 C C . TYR B 1 38 ? -9.965 -7.146 -61.776 1.00 11.22 38 TYR B C 1
ATOM 1978 O O . TYR B 1 38 ? -9.723 -8.136 -61.093 1.00 11.49 38 TYR B O 1
ATOM 1995 N N . VAL B 1 39 ? -11.107 -7.012 -62.455 1.00 11.22 39 VAL B N 1
ATOM 1996 C CA A VAL B 1 39 ? -12.175 -8.016 -62.439 0.30 11.20 39 VAL B CA 1
ATOM 1997 C CA B VAL B 1 39 ? -12.131 -8.059 -62.356 0.70 11.27 39 VAL B CA 1
ATOM 1998 C C . VAL B 1 39 ? -11.700 -9.330 -63.075 1.00 10.84 39 VAL B C 1
ATOM 1999 O O . VAL B 1 39 ? -10.873 -9.306 -63.993 1.00 11.20 39 VAL B O 1
ATOM 2006 N N . GLY B 1 40 ? -12.232 -10.456 -62.605 1.00 10.58 40 GLY B N 1
ATOM 2007 C CA . GLY B 1 40 ? -11.974 -11.752 -63.212 1.00 10.42 40 GLY B CA 1
ATOM 2008 C C . GLY B 1 40 ? -10.617 -12.346 -62.910 1.00 9.94 40 GLY B C 1
ATOM 2009 O O . GLY B 1 40 ? -10.179 -13.249 -63.618 1.00 10.93 40 GLY B O 1
ATOM 2010 N N . LYS B 1 41 ? -9.974 -11.865 -61.844 1.00 9.38 41 LYS B N 1
ATOM 2011 C CA A LYS B 1 41 ? -8.613 -12.273 -61.494 0.50 8.93 41 LYS B CA 1
ATOM 2012 C CA B LYS B 1 41 ? -8.628 -12.309 -61.498 0.50 8.86 41 LYS B CA 1
ATOM 2013 C C . LYS B 1 41 ? -8.501 -12.695 -60.034 1.00 8.42 41 LYS B C 1
ATOM 2014 O O . LYS B 1 41 ? -9.074 -12.050 -59.154 1.00 8.36 41 LYS B O 1
ATOM 2025 N N . SER B 1 42 ? -7.753 -13.765 -59.788 1.00 7.75 42 SER B N 1
ATOM 2026 C CA . SER B 1 42 ? -7.425 -14.170 -58.429 1.00 7.45 42 SER B CA 1
ATOM 2027 C C . SER B 1 42 ? -6.315 -13.273 -57.878 1.00 6.62 42 SER B C 1
ATOM 2028 O O . SER B 1 42 ? -5.681 -12.519 -58.633 1.00 6.53 42 SER B O 1
ATOM 2031 N N . ASP B 1 43 ? -6.066 -13.390 -56.573 1.00 6.52 43 ASP B N 1
ATOM 2032 C CA A ASP B 1 43 ? -5.012 -12.627 -55.891 0.32 6.29 43 ASP B CA 1
ATOM 2033 C CA B ASP B 1 43 ? -5.035 -12.588 -55.930 0.48 6.65 43 ASP B CA 1
ATOM 2034 C CA C ASP B 1 43 ? -5.019 -12.623 -55.896 0.20 6.60 43 ASP B CA 1
ATOM 2035 C C . ASP B 1 43 ? -3.665 -12.747 -56.604 1.00 6.29 43 ASP B C 1
ATOM 2036 O O . ASP B 1 43 ? -2.963 -11.747 -56.820 1.00 5.90 43 ASP B O 1
ATOM 2049 N N . GLN B 1 44 ? -3.276 -13.977 -56.944 1.00 6.42 44 GLN B N 1
ATOM 2050 C CA A GLN B 1 44 ? -1.950 -14.192 -57.530 0.60 7.15 44 GLN B CA 1
ATOM 2051 C CA B GLN B 1 44 ? -1.955 -14.189 -57.533 0.40 7.10 44 GLN B CA 1
ATOM 2052 C C . GLN B 1 44 ? -1.864 -13.596 -58.931 1.00 7.00 44 GLN B C 1
ATOM 2053 O O . GLN B 1 44 ? -0.818 -13.079 -59.332 1.00 7.67 44 GLN B O 1
ATOM 2064 N N . GLU B 1 45 ? -2.966 -13.650 -59.672 1.00 6.90 45 GLU B N 1
ATOM 2065 C CA A GLU B 1 45 ? -3.014 -13.003 -60.975 0.55 6.82 45 GLU B CA 1
ATOM 2066 C CA B GLU B 1 45 ? -3.039 -12.998 -60.979 0.45 6.91 45 GLU B CA 1
ATOM 2067 C C . GLU B 1 45 ? -2.873 -11.484 -60.842 1.00 6.73 45 GLU B C 1
ATOM 2068 O O . GLU B 1 45 ? -2.124 -10.862 -61.596 1.00 7.34 45 GLU B O 1
ATOM 2079 N N . LEU B 1 46 ? -3.560 -10.886 -59.869 1.00 6.15 46 LEU B N 1
ATOM 2080 C CA . LEU B 1 46 ? -3.420 -9.449 -59.625 1.00 6.13 46 LEU B CA 1
ATOM 2081 C C . LEU B 1 46 ? -1.970 -9.091 -59.291 1.00 5.92 46 LEU B C 1
ATOM 2082 O O . LEU B 1 46 ? -1.412 -8.150 -59.855 1.00 6.38 46 LEU B O 1
ATOM 2087 N N . LYS B 1 47 ? -1.352 -9.867 -58.404 1.00 6.12 47 LYS B N 1
ATOM 2088 C CA A LYS B 1 47 ? 0.012 -9.598 -57.942 0.40 6.74 47 LYS B CA 1
ATOM 2089 C CA B LYS B 1 47 ? 0.003 -9.555 -57.956 0.60 6.48 47 LYS B CA 1
ATOM 2090 C C . LYS B 1 47 ? 1.057 -9.670 -59.054 1.00 6.91 47 LYS B C 1
ATOM 2091 O O . LYS B 1 47 ? 2.142 -9.088 -58.936 1.00 8.47 47 LYS B O 1
ATOM 2102 N N . SER B 1 48 ? 0.735 -10.387 -60.128 1.00 6.49 48 SER B N 1
ATOM 2103 C CA A SER B 1 48 ? 1.633 -10.517 -61.273 0.42 6.87 48 SER B CA 1
ATOM 2104 C CA B SER B 1 48 ? 1.645 -10.514 -61.264 0.20 7.00 48 SER B CA 1
ATOM 2105 C CA C SER B 1 48 ? 1.664 -10.486 -61.254 0.38 7.16 48 SER B CA 1
ATOM 2106 C C . SER B 1 48 ? 1.365 -9.502 -62.383 1.00 6.94 48 SER B C 1
ATOM 2107 O O . SER B 1 48 ? 2.078 -9.476 -63.392 1.00 7.25 48 SER B O 1
ATOM 2114 N N . MET B 1 49 ? 0.336 -8.668 -62.218 1.00 6.94 49 MET B N 1
ATOM 2115 C CA A MET B 1 49 ? 0.071 -7.599 -63.185 0.35 6.79 49 MET B CA 1
ATOM 2116 C CA B MET B 1 49 ? 0.051 -7.605 -63.180 0.32 8.55 49 MET B CA 1
ATOM 2117 C CA C MET B 1 49 ? 0.077 -7.620 -63.198 0.33 7.22 49 MET B CA 1
ATOM 2118 C C . MET B 1 49 ? 1.187 -6.585 -63.156 1.00 7.66 49 MET B C 1
ATOM 2119 O O . MET B 1 49 ? 1.835 -6.402 -62.135 1.00 8.52 49 MET B O 1
ATOM 2132 N N . ALA B 1 50 ? 1.414 -5.921 -64.279 1.00 7.78 50 ALA B N 1
ATOM 2133 C CA . ALA B 1 50 ? 2.494 -4.963 -64.365 1.00 8.42 50 ALA B CA 1
ATOM 2134 C C . ALA B 1 50 ? 2.445 -3.860 -63.316 1.00 8.88 50 ALA B C 1
ATOM 2135 O O . ALA B 1 50 ? 3.485 -3.529 -62.741 1.00 10.30 50 ALA B O 1
ATOM 2137 N N . LYS B 1 51 ? 1.257 -3.315 -63.040 1.00 8.59 51 LYS B N 1
ATOM 2138 C CA A LYS B 1 51 ? 0.985 -2.076 -62.298 0.29 8.30 51 LYS B CA 1
ATOM 2139 C CA C LYS B 1 51 ? 1.235 -2.148 -62.162 0.33 8.57 51 LYS B CA 1
ATOM 2140 C CA D LYS B 1 51 ? 1.227 -2.143 -62.171 0.38 8.69 51 LYS B CA 1
ATOM 2141 C C . LYS B 1 51 ? 0.408 -2.281 -60.890 1.00 7.73 51 LYS B C 1
ATOM 2142 O O . LYS B 1 51 ? 0.321 -1.330 -60.116 1.00 7.52 51 LYS B O 1
ATOM 2158 N N . PHE B 1 52 ? -0.123 -3.472 -60.621 1.00 7.12 52 PHE B N 1
ATOM 2159 C CA . PHE B 1 52 ? -0.875 -3.681 -59.383 1.00 6.73 52 PHE B CA 1
ATOM 2160 C C . PHE B 1 52 ? -0.043 -3.335 -58.150 1.00 6.57 52 PHE B C 1
ATOM 2161 O O . PHE B 1 52 ? -0.428 -2.496 -57.337 1.00 6.61 52 PHE B O 1
ATOM 2169 N N . GLY B 1 53 ? 1.101 -3.990 -58.013 1.00 7.47 53 GLY B N 1
ATOM 2170 C CA . GLY B 1 53 ? 1.959 -3.745 -56.864 1.00 8.28 53 GLY B CA 1
ATOM 2171 C C . GLY B 1 53 ? 2.466 -2.319 -56.820 1.00 8.13 53 GLY B C 1
ATOM 2172 O O . GLY B 1 53 ? 2.468 -1.690 -55.757 1.00 8.45 53 GLY B O 1
ATOM 2173 N N . ASP B 1 54 ? 2.883 -1.794 -57.971 1.00 8.44 54 ASP B N 1
ATOM 2174 C CA A ASP B 1 54 ? 3.428 -0.437 -58.016 0.27 8.85 54 ASP B CA 1
ATOM 2175 C CA B ASP B 1 54 ? 3.418 -0.433 -58.044 0.73 8.72 54 ASP B CA 1
ATOM 2176 C C . ASP B 1 54 ? 2.389 0.621 -57.628 1.00 8.26 54 ASP B C 1
ATOM 2177 O O . ASP B 1 54 ? 2.693 1.538 -56.853 1.00 8.32 54 ASP B O 1
ATOM 2186 N N . HIS B 1 55 ? 1.168 0.499 -58.137 1.00 8.03 55 HIS B N 1
ATOM 2187 C CA A HIS B 1 55 ? 0.103 1.436 -57.783 0.47 8.18 55 HIS B CA 1
ATOM 2188 C CA B HIS B 1 55 ? 0.119 1.446 -57.784 0.53 8.25 55 HIS B CA 1
ATOM 2189 C C . HIS B 1 55 ? -0.255 1.324 -56.302 1.00 7.38 55 HIS B C 1
ATOM 2190 O O . HIS B 1 55 ? -0.401 2.342 -55.611 1.00 6.74 55 HIS B O 1
ATOM 2203 N N . THR B 1 56 ? -0.382 0.090 -55.804 1.00 7.04 56 THR B N 1
ATOM 2204 C CA A THR B 1 56 ? -0.719 -0.136 -54.378 0.46 7.45 56 THR B CA 1
ATOM 2205 C CA B THR B 1 56 ? -0.741 -0.119 -54.421 0.54 6.96 56 THR B CA 1
ATOM 2206 C C . THR B 1 56 ? 0.347 0.439 -53.480 1.00 6.56 56 THR B C 1
ATOM 2207 O O . THR B 1 56 ? 0.040 1.032 -52.438 1.00 6.59 56 THR B O 1
ATOM 2214 N N . GLU B 1 57 ? 1.608 0.276 -53.871 1.00 6.68 57 GLU B N 1
ATOM 2215 C CA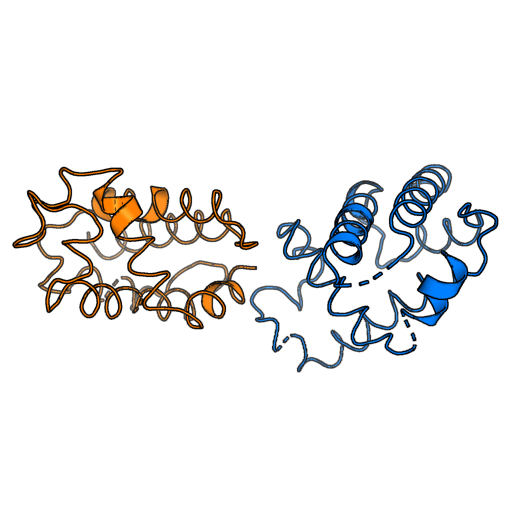 A GLU B 1 57 ? 2.694 0.852 -53.100 0.30 7.14 57 GLU B CA 1
ATOM 2216 C CA B GLU B 1 57 ? 2.703 0.860 -53.108 0.40 7.10 57 GLU B CA 1
ATOM 2217 C CA C GLU B 1 57 ? 2.700 0.850 -53.105 0.30 7.21 57 GLU B CA 1
ATOM 2218 C C . GLU B 1 57 ? 2.590 2.373 -53.055 1.00 6.88 57 GLU B C 1
ATOM 2219 O O . GLU B 1 57 ? 2.765 2.973 -51.999 1.00 7.07 57 GLU B O 1
ATOM 2235 N N . LYS B 1 58 ? 2.297 3.002 -54.191 1.00 6.60 58 LYS B N 1
ATOM 2236 C CA A LYS B 1 58 ? 2.197 4.453 -54.183 0.50 6.66 58 LYS B CA 1
ATOM 2237 C CA B LYS B 1 58 ? 2.154 4.460 -54.228 0.50 6.95 58 LYS B CA 1
ATOM 2238 C C . LYS B 1 58 ? 1.040 4.931 -53.291 1.00 5.97 58 LYS B C 1
ATOM 2239 O O . LYS B 1 58 ? 1.179 5.929 -52.574 1.00 6.25 58 LYS B O 1
ATOM 2250 N N . VAL B 1 59 ? -0.074 4.207 -53.285 1.00 5.54 59 VAL B N 1
ATOM 2251 C CA . VAL B 1 59 ? -1.189 4.538 -52.404 1.00 5.44 59 VAL B CA 1
ATOM 2252 C C . VAL B 1 59 ? -0.750 4.464 -50.939 1.00 4.90 59 VAL B C 1
ATOM 2253 O O . VAL B 1 59 ? -0.967 5.399 -50.155 1.00 5.41 59 VAL B O 1
ATOM 2257 N N 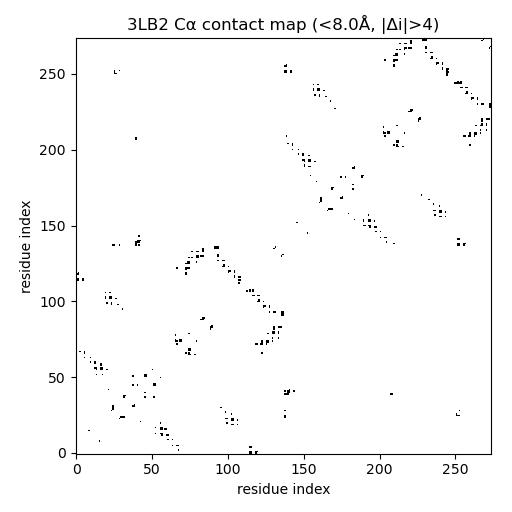. PHE B 1 60 ? -0.125 3.351 -50.573 1.00 4.65 60 PHE B N 1
ATOM 2258 C CA . PHE B 1 60 ? 0.247 3.149 -49.186 1.00 4.91 60 PHE B CA 1
ATOM 2259 C C . PHE B 1 60 ? 1.431 4.011 -48.759 1.00 4.49 60 PHE B C 1
ATOM 2260 O O . PHE B 1 60 ? 1.512 4.387 -47.583 1.00 4.96 60 PHE B O 1
ATOM 2268 N N . ASN B 1 61 ? 2.324 4.364 -49.690 1.00 4.44 61 ASN B N 1
ATOM 2269 C CA B ASN B 1 61 ? 3.366 5.302 -49.325 0.20 4.76 61 ASN B CA 1
ATOM 2270 C CA C ASN B 1 61 ? 3.377 5.350 -49.420 0.36 4.46 61 ASN B CA 1
ATOM 2271 C CA D ASN B 1 61 ? 3.376 5.339 -49.402 0.44 4.61 61 ASN 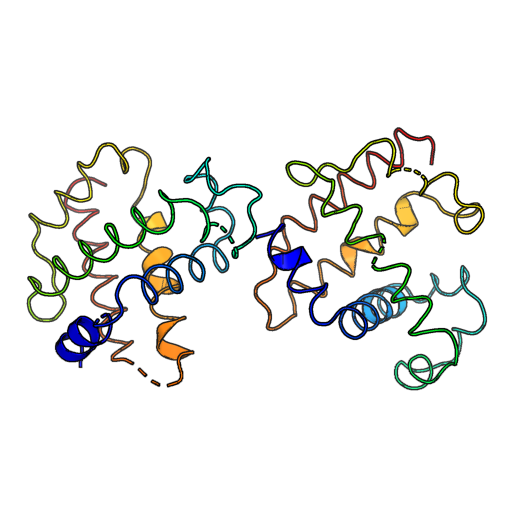B CA 1
ATOM 2272 C C . ASN B 1 61 ? 2.739 6.633 -48.900 1.00 4.62 61 ASN B C 1
ATOM 2273 O O . ASN B 1 61 ? 3.149 7.200 -47.887 1.00 5.05 61 ASN B O 1
ATOM 2286 N N . LEU B 1 62 ? 1.732 7.106 -49.634 1.00 4.51 62 LEU B N 1
ATOM 2287 C CA . LEU B 1 62 ? 1.059 8.335 -49.257 1.00 4.61 62 LEU B CA 1
ATOM 2288 C C . LEU B 1 62 ? 0.241 8.138 -47.991 1.00 4.25 62 LEU B C 1
ATOM 2289 O O . LEU B 1 62 ? 0.248 9.003 -47.108 1.00 4.65 62 LEU B O 1
ATOM 2294 N N . MET B 1 63 ? -0.460 7.009 -47.872 1.00 4.34 63 MET B N 1
ATOM 2295 C CA A MET B 1 63 ? -1.228 6.778 -46.653 0.60 4.44 63 MET B CA 1
ATOM 2296 C CA B MET B 1 63 ? -1.225 6.753 -46.660 0.40 4.88 63 MET B CA 1
ATOM 2297 C C . MET B 1 63 ? -0.333 6.847 -45.420 1.00 4.10 63 MET B C 1
ATOM 2298 O O . MET B 1 63 ? -0.724 7.431 -44.408 1.00 4.48 63 MET B O 1
ATOM 2307 N N . MET B 1 64 ? 0.865 6.261 -45.501 1.00 4.08 64 MET B N 1
ATOM 2308 C CA . MET B 1 64 ? 1.776 6.283 -44.360 1.00 4.27 64 MET B CA 1
ATOM 2309 C C . MET B 1 64 ? 2.287 7.690 -44.077 1.00 4.33 64 MET B C 1
ATOM 2310 O O . MET B 1 64 ? 2.480 8.042 -42.913 1.00 4.66 64 MET B O 1
ATOM 2315 N N . GLU B 1 65 ? 2.501 8.502 -45.110 1.00 4.82 65 GLU B N 1
ATOM 2316 C CA A GLU B 1 65 ? 2.875 9.899 -44.898 0.43 5.27 65 GLU B CA 1
ATOM 2317 C CA B GLU B 1 65 ? 2.881 9.893 -44.884 0.37 4.83 65 GLU B CA 1
ATOM 2318 C CA C GLU B 1 65 ? 2.865 9.911 -44.929 0.20 5.07 65 GLU B CA 1
ATOM 2319 C C . GLU B 1 65 ? 1.767 10.669 -44.189 1.00 5.03 65 GLU B C 1
ATOM 2320 O O . GLU B 1 65 ? 2.034 11.467 -43.286 1.00 5.33 65 GLU B O 1
ATOM 2336 N N . VAL B 1 66 ? 0.524 10.441 -44.605 1.00 4.67 66 VAL B N 1
ATOM 2337 C CA . VAL B 1 66 ? -0.615 11.113 -43.979 1.00 4.94 66 VAL B CA 1
ATOM 2338 C C . VAL B 1 66 ? -0.715 10.696 -42.505 1.00 4.58 66 VAL B C 1
ATOM 2339 O O . VAL B 1 66 ? -0.916 11.536 -41.615 1.00 5.07 66 VAL B O 1
ATOM 2343 N N . ALA B 1 67 ? -0.553 9.402 -42.252 1.00 4.31 67 ALA B N 1
ATOM 2344 C CA . ALA B 1 67 ? -0.555 8.889 -40.889 1.00 4.65 67 ALA B CA 1
ATOM 2345 C C . ALA B 1 6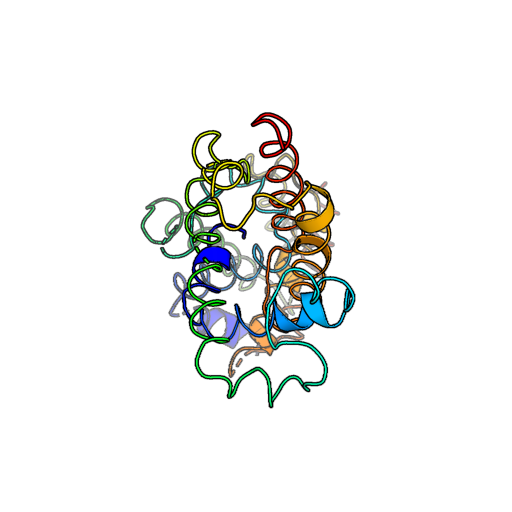7 ? 0.587 9.495 -40.070 1.00 4.71 67 ALA B C 1
ATOM 2346 O O . ALA B 1 67 ? 0.398 9.851 -38.909 1.00 5.11 67 ALA B O 1
ATOM 2348 N N . ASP B 1 68 ? 1.765 9.622 -40.683 1.00 4.99 68 ASP B N 1
ATOM 2349 C CA A ASP B 1 68 ? 2.937 10.114 -39.964 0.45 5.29 68 ASP B CA 1
ATOM 2350 C CA B ASP B 1 68 ? 2.955 10.129 -40.007 0.35 5.13 68 ASP B CA 1
ATOM 2351 C CA C ASP B 1 68 ? 2.952 10.152 -39.996 0.20 5.45 68 ASP B CA 1
ATOM 2352 C C . ASP B 1 68 ? 2.821 11.616 -39.655 1.00 5.08 68 ASP B C 1
ATOM 2353 O O . ASP B 1 68 ? 3.326 12.077 -38.627 1.00 6.05 68 ASP B O 1
ATOM 2366 N N . ARG B 1 69 ? 2.147 12.366 -40.526 1.00 5.02 69 ARG B N 1
ATOM 2367 C CA . ARG B 1 69 ? 1.937 13.798 -40.318 1.00 5.11 69 ARG B CA 1
ATOM 2368 C C . ARG B 1 69 ? 0.811 14.107 -39.340 1.00 5.00 69 ARG B C 1
ATOM 2369 O O . ARG B 1 69 ? 0.671 15.256 -38.902 1.00 5.90 69 ARG B O 1
ATOM 2377 N N . ALA B 1 70 ? 0.014 13.095 -39.014 1.00 5.35 70 ALA B N 1
ATOM 2378 C CA A ALA B 1 70 ? -1.098 13.252 -38.089 0.80 5.46 70 ALA B CA 1
ATOM 2379 C CA B ALA B 1 70 ? -1.096 13.243 -38.084 0.20 5.42 70 ALA B CA 1
ATOM 2380 C C . ALA B 1 70 ? -0.607 13.502 -36.662 1.00 5.69 70 ALA B C 1
ATOM 2381 O O . ALA B 1 70 ? 0.532 13.180 -36.318 1.00 6.64 70 ALA B O 1
ATOM 2384 N N . THR B 1 71 ? -1.473 14.091 -35.841 1.00 5.72 71 THR B N 1
ATOM 2385 C CA . THR B 1 71 ? -1.253 14.188 -34.391 1.00 6.46 71 THR B CA 1
ATOM 2386 C C . THR B 1 71 ? -2.395 13.446 -33.743 1.00 6.05 71 THR B C 1
ATOM 2387 O O . THR B 1 71 ? -3.551 13.711 -34.069 1.00 5.65 71 THR B O 1
ATOM 2391 N N . ASP B 1 72 ? -2.081 12.510 -32.846 1.00 6.50 72 ASP B N 1
ATOM 2392 C CA A ASP B 1 72 ? -3.118 11.742 -32.158 0.50 7.09 72 ASP B CA 1
ATOM 2393 C CA B ASP B 1 72 ? -3.102 11.724 -32.160 0.50 7.18 72 ASP B CA 1
ATOM 2394 C C . ASP B 1 72 ? -4.130 11.163 -33.155 1.00 7.07 72 ASP B C 1
ATOM 2395 O O . ASP B 1 72 ? -5.339 11.202 -32.915 1.00 7.64 72 ASP B O 1
ATOM 2404 N N . CYS B 1 73 ? -3.628 10.651 -34.283 1.00 6.59 73 CYS B N 1
ATOM 2405 C CA A CYS B 1 73 ? -4.441 10.022 -35.327 0.52 6.16 73 CYS B CA 1
ATOM 2406 C CA B CYS B 1 73 ? -4.482 10.003 -35.296 0.48 7.05 73 CYS B CA 1
ATOM 2407 C C . CYS B 1 73 ? -5.407 10.978 -36.033 1.00 6.15 73 CYS B C 1
ATOM 2408 O O . CYS B 1 73 ? -6.371 10.551 -36.681 1.00 6.95 73 CYS B O 1
ATOM 2413 N N . VAL B 1 74 ? -5.130 12.280 -35.929 1.00 5.49 74 VAL B N 1
ATOM 2414 C CA . VAL B 1 74 ? -5.898 13.299 -36.638 1.00 5.43 74 VAL B CA 1
ATOM 2415 C C . VAL B 1 74 ? -5.057 13.796 -37.814 1.00 5.30 74 VAL B C 1
ATOM 2416 O O . VAL B 1 74 ? -4.012 14.408 -37.602 1.00 5.55 74 VAL B O 1
ATOM 2420 N N . PRO B 1 75 ? -5.488 13.525 -39.059 1.00 5.56 75 PRO B N 1
ATOM 2421 C CA . PRO B 1 75 ? -4.690 13.939 -40.210 1.00 5.86 75 PRO B CA 1
ATOM 2422 C C . PRO B 1 75 ? -4.754 15.445 -40.436 1.00 5.82 75 PRO B C 1
ATOM 2423 O O . PRO B 1 75 ? -5.696 16.122 -40.005 1.00 6.66 75 PRO B O 1
ATOM 2427 N N . LEU B 1 76 ? -3.751 15.950 -41.134 1.00 6.09 76 LEU B N 1
ATOM 2428 C CA . LEU B 1 76 ? -3.733 17.335 -41.563 1.00 6.39 76 LEU B CA 1
ATOM 2429 C C . LEU B 1 76 ? -4.843 17.622 -42.559 1.00 6.38 76 LEU B C 1
ATOM 2430 O O . LEU B 1 76 ? -5.129 16.817 -43.454 1.00 6.69 76 LEU B O 1
ATOM 2435 N N . ALA B 1 77 ? -5.437 18.805 -42.423 1.00 7.15 77 ALA B N 1
ATOM 2436 C CA A ALA B 1 77 ? -6.463 19.291 -43.339 0.30 7.42 77 ALA B CA 1
ATOM 2437 C CA B ALA B 1 77 ? -6.481 19.214 -43.346 0.70 7.58 77 ALA B CA 1
ATOM 2438 C C . ALA B 1 77 ? -5.927 19.340 -44.765 1.00 7.58 77 ALA B C 1
ATOM 2439 O O . ALA B 1 77 ? -6.640 19.047 -45.721 1.00 8.12 77 ALA B O 1
ATOM 2442 N N . SER B 1 78 ? -4.659 19.737 -44.907 1.00 7.58 78 SER B N 1
ATOM 2443 C CA . SER B 1 78 ? -4.037 19.821 -46.230 1.00 7.93 78 SER B CA 1
ATOM 2444 C C . SER B 1 78 ? -3.936 18.453 -46.907 1.00 6.96 78 SER B C 1
ATOM 2445 O O . SER B 1 78 ? -4.102 18.344 -48.123 1.00 7.17 78 SER B O 1
ATOM 2448 N N . ASP B 1 79 ? -3.662 17.417 -46.118 1.00 6.65 79 ASP B N 1
ATOM 2449 C CA . ASP B 1 79 ? -3.617 16.058 -46.648 1.00 6.46 79 ASP B CA 1
ATOM 2450 C C . ASP B 1 79 ? -5.002 15.596 -47.101 1.00 6.52 79 ASP B C 1
ATOM 2451 O O . ASP B 1 79 ? -5.140 15.001 -48.166 1.00 7.21 79 ASP B O 1
ATOM 2456 N N . ALA B 1 80 ? -6.027 15.888 -46.299 1.00 6.79 80 ALA B N 1
ATOM 2457 C CA . ALA B 1 80 ? -7.403 15.593 -46.701 1.00 7.26 80 ALA B CA 1
ATOM 2458 C C . ALA B 1 80 ? -7.762 16.318 -47.998 1.00 7.39 80 ALA B C 1
ATOM 2459 O O . ALA B 1 80 ? -8.347 15.713 -48.901 1.00 7.46 80 ALA B O 1
ATOM 2461 N N . ASN B 1 81 ? -7.406 17.601 -48.094 1.00 7.54 81 ASN B N 1
ATOM 2462 C CA B ASN B 1 81 ? -7.692 18.372 -49.298 0.40 8.13 81 ASN B CA 1
ATOM 2463 C CA C ASN B 1 81 ? -7.632 18.404 -49.303 0.30 8.10 81 ASN B CA 1
ATOM 2464 C CA D ASN B 1 81 ? -7.695 18.366 -49.296 0.30 8.19 81 ASN B CA 1
ATOM 2465 C C . ASN B 1 81 ? -7.046 17.739 -50.530 1.00 8.13 81 ASN B C 1
ATOM 2466 O O . ASN B 1 81 ? -7.691 17.611 -51.567 1.00 8.26 81 ASN B O 1
ATOM 2479 N N . THR B 1 82 ? -5.786 17.329 -50.406 1.00 8.28 82 THR B N 1
ATOM 2480 C CA . THR B 1 82 ? -5.101 16.669 -51.507 1.00 8.94 82 THR B CA 1
ATOM 2481 C C . THR B 1 82 ? -5.882 15.438 -51.971 1.00 8.03 82 THR B C 1
ATOM 2482 O O . THR B 1 82 ? -6.089 15.246 -53.170 1.00 8.26 82 THR B O 1
ATOM 2486 N N . LEU B 1 83 ? -6.322 14.616 -51.019 1.00 7.45 83 LEU B N 1
ATOM 2487 C CA . LEU B 1 83 ? -7.048 13.396 -51.351 1.00 7.55 83 LEU B CA 1
ATOM 2488 C C . LEU B 1 83 ? -8.394 13.673 -52.020 1.00 7.61 83 LEU B C 1
ATOM 2489 O O . LEU B 1 83 ? -8.802 12.936 -52.911 1.00 8.54 83 LEU B O 1
ATOM 2494 N N . VAL B 1 84 ? -9.079 14.730 -51.589 1.00 7.38 84 VAL B N 1
ATOM 2495 C CA . VAL B 1 84 ? -10.354 15.117 -52.198 1.00 7.94 84 VAL B CA 1
ATOM 2496 C C . VAL B 1 84 ? -10.157 15.631 -53.628 1.00 8.19 84 VAL B C 1
ATOM 2497 O O . VAL B 1 84 ? -10.946 15.310 -54.524 1.00 8.91 84 VAL B O 1
ATOM 2501 N N . GLN B 1 85 ? -9.091 16.403 -53.834 1.00 8.44 85 GLN B N 1
ATOM 2502 C CA A GLN B 1 85 ? -8.921 17.090 -55.107 0.50 9.40 85 GLN B CA 1
ATOM 2503 C CA B GLN B 1 85 ? -8.834 17.127 -55.087 0.50 9.27 85 GLN B CA 1
ATOM 2504 C C . GLN B 1 85 ? -8.186 16.304 -56.194 1.00 9.37 85 GLN B C 1
ATOM 2505 O O . GLN B 1 85 ? -8.224 16.693 -57.367 1.00 10.14 85 GLN B O 1
ATOM 2516 N N . MET B 1 86 ? -7.562 15.182 -55.828 1.00 9.52 86 MET B N 1
ATOM 2517 C CA A MET B 1 86 ? -6.914 14.322 -56.816 0.50 10.25 86 MET B CA 1
ATOM 2518 C CA B MET B 1 86 ? -6.926 14.301 -56.808 0.50 9.50 86 MET B CA 1
ATOM 2519 C C . MET B 1 86 ? -7.911 13.897 -57.891 1.00 10.11 86 MET B C 1
ATOM 2520 O O . MET B 1 86 ? -9.006 13.419 -57.580 1.00 9.76 86 MET B O 1
ATOM 2529 N N . LYS B 1 87 ? -7.518 14.065 -59.156 1.00 10.63 87 LYS B N 1
ATOM 2530 C CA A LYS B 1 87 ? -8.379 13.701 -60.278 0.24 10.94 87 LYS B CA 1
ATOM 2531 C CA B LYS B 1 87 ? -8.384 13.705 -60.275 0.24 10.95 87 LYS B CA 1
ATOM 2532 C CA C LYS B 1 87 ? -8.359 13.692 -60.296 0.28 10.97 87 LYS B CA 1
ATOM 2533 C CA D LYS B 1 87 ? -8.383 13.701 -60.275 0.24 10.95 87 LYS B CA 1
ATOM 2534 C C . LYS B 1 87 ? -8.784 12.229 -60.207 1.00 10.97 87 LYS B C 1
ATOM 2535 O O . LYS B 1 87 ? -9.907 11.873 -60.568 1.00 11.07 87 LYS B O 1
ATOM 2556 N N . GLN B 1 88 ? -7.861 11.385 -59.726 1.00 10.97 88 GLN B N 1
ATOM 2557 C CA A GLN B 1 88 ? -8.105 9.948 -59.652 0.30 10.92 88 GLN B CA 1
ATOM 2558 C CA B GLN B 1 88 ? -8.078 9.940 -59.614 0.35 11.02 88 GLN B CA 1
ATOM 2559 C CA C GLN B 1 88 ? -8.093 9.939 -59.625 0.35 11.04 88 GLN B CA 1
ATOM 2560 C C . GLN B 1 88 ? -9.198 9.605 -58.634 1.00 10.65 88 GLN B C 1
ATOM 2561 O O . GLN B 1 88 ? -9.741 8.493 -58.648 1.00 10.87 88 GLN B O 1
ATOM 2577 N N . HIS B 1 89 ? -9.529 10.567 -57.772 1.00 9.86 89 HIS B N 1
ATOM 2578 C CA . HIS B 1 89 ? -10.556 10.378 -56.759 1.00 9.29 89 HIS B CA 1
ATOM 2579 C C . HIS B 1 89 ? -11.869 11.088 -57.062 1.00 9.83 89 HIS B C 1
ATOM 2580 O O . HIS B 1 89 ? -12.734 11.196 -56.192 1.00 10.08 89 HIS B O 1
ATOM 2587 N N . SER B 1 90 ? -12.031 11.551 -58.301 1.00 11.02 90 SER B N 1
ATOM 2588 C CA . SER B 1 90 ? -13.189 12.379 -58.656 1.00 12.76 90 SER B CA 1
ATOM 2589 C C . SER B 1 90 ? -14.550 11.702 -58.463 1.00 13.66 90 SER B C 1
ATOM 2590 O O . SER B 1 90 ? -15.540 12.390 -58.198 1.00 14.61 90 SER B O 1
ATOM 2593 N N . SER B 1 91 ? -14.594 10.376 -58.583 1.00 13.99 91 SER B N 1
ATOM 2594 C CA A SER B 1 91 ? -15.872 9.669 -58.471 0.55 14.10 91 SER B CA 1
ATOM 2595 C CA B SER B 1 91 ? -15.830 9.598 -58.496 0.45 13.95 91 SER B CA 1
ATOM 2596 C C . SER B 1 91 ? -16.089 9.019 -57.104 1.00 13.56 91 SER B C 1
ATOM 2597 O O . SER B 1 91 ? -17.051 8.271 -56.911 0.85 14.00 91 SER B O 1
ATOM 2602 N N . LEU B 1 92 ? -15.225 9.338 -56.145 1.00 11.98 92 LEU B N 1
ATOM 2603 C CA . LEU B 1 92 ? -15.319 8.724 -54.823 1.00 10.38 92 LEU B CA 1
ATOM 2604 C C . LEU B 1 92 ? -16.160 9.507 -53.836 1.00 9.34 92 LEU B C 1
ATOM 2605 O O . LEU B 1 92 ? -16.345 10.720 -53.980 1.00 9.98 92 LEU B O 1
ATOM 2610 N N . THR B 1 93 ? -16.686 8.785 -52.849 1.00 8.85 93 THR B N 1
ATOM 2611 C CA A THR B 1 93 ? -17.333 9.397 -51.695 0.60 8.68 93 THR B CA 1
ATOM 2612 C CA B THR B 1 93 ? -17.333 9.394 -51.696 0.40 8.58 93 THR B CA 1
ATOM 2613 C C . THR B 1 93 ? -16.648 8.870 -50.440 1.00 7.99 93 THR B C 1
ATOM 2614 O O . THR B 1 93 ? -15.822 7.943 -50.508 1.00 7.55 93 THR B O 1
ATOM 2621 N N . THR B 1 94 ? -16.984 9.448 -49.294 1.00 7.69 94 THR B N 1
ATOM 2622 C CA . THR B 1 94 ? -16.343 9.015 -48.064 1.00 8.28 94 THR B CA 1
ATOM 2623 C C . THR B 1 94 ? -16.595 7.536 -47.761 1.00 7.67 94 THR B C 1
ATOM 2624 O O . THR B 1 94 ? -15.763 6.896 -47.121 1.00 7.42 94 THR B O 1
ATOM 2628 N N . GLY B 1 95 ? -17.709 6.988 -48.241 1.00 7.48 95 GLY B N 1
ATOM 2629 C CA . GLY B 1 95 ? -18.011 5.573 -48.041 1.00 7.83 95 GLY B CA 1
ATOM 2630 C C . GLY B 1 95 ? -16.952 4.638 -48.609 1.00 7.15 95 GLY B C 1
ATOM 2631 O O . GLY B 1 95 ? -16.710 3.565 -48.052 1.00 7.68 95 GLY B O 1
ATOM 2632 N N . ASN B 1 96 ? -16.319 5.028 -49.714 1.00 6.97 96 ASN B N 1
ATOM 2633 C CA . ASN B 1 96 ? -15.246 4.219 -50.287 1.00 7.17 96 ASN B CA 1
ATOM 2634 C C . ASN B 1 96 ? -14.071 4.105 -49.322 1.00 6.22 96 ASN B C 1
ATOM 2635 O O . ASN B 1 96 ? -13.477 3.036 -49.154 1.00 6.37 96 ASN B O 1
ATOM 2640 N N . PHE B 1 97 ? -13.738 5.231 -48.698 1.00 6.12 97 PHE B N 1
ATOM 2641 C CA . PHE B 1 97 ? -12.673 5.286 -47.706 1.00 6.27 97 PHE B CA 1
ATOM 2642 C C . PHE B 1 97 ? -13.033 4.518 -46.443 1.00 6.23 97 PHE B C 1
ATOM 2643 O O . PHE B 1 97 ? -12.181 3.833 -45.869 1.00 6.83 97 PHE B O 1
ATOM 2651 N N . GLU B 1 98 ? -14.287 4.638 -46.006 1.00 6.85 98 GLU B N 1
ATOM 2652 C CA A GLU B 1 98 ? -14.763 3.896 -44.841 0.37 7.41 98 GLU B CA 1
ATOM 2653 C CA B GLU B 1 98 ? -14.746 3.894 -44.840 0.26 7.06 98 GLU B CA 1
ATOM 2654 C CA C GLU B 1 98 ? -14.773 3.893 -44.847 0.37 7.54 98 GLU B CA 1
ATOM 2655 C C . GLU B 1 98 ? -14.555 2.394 -45.045 1.00 7.03 98 GLU B C 1
ATOM 2656 O O . GLU B 1 98 ? -14.058 1.700 -44.149 1.00 7.66 98 GLU B O 1
ATOM 2672 N N . LYS B 1 99 ? -14.919 1.898 -46.228 1.00 6.78 99 LYS B N 1
ATOM 2673 C CA A LYS B 1 99 ? -14.768 0.481 -46.518 0.60 6.31 99 LYS B CA 1
ATOM 2674 C CA B LYS B 1 99 ? -14.760 0.481 -46.585 0.40 6.49 99 LYS B CA 1
ATOM 2675 C C . LYS B 1 99 ? -13.294 0.058 -46.531 1.00 5.91 99 LYS B C 1
ATOM 2676 O O . LYS B 1 99 ? -12.948 -0.996 -45.993 1.00 6.03 99 LYS B O 1
ATOM 2687 N N . LEU B 1 100 ? -12.425 0.882 -47.114 1.00 5.99 100 LEU B N 1
ATOM 2688 C CA . LEU B 1 100 ? -10.999 0.582 -47.095 1.00 6.00 100 LEU B CA 1
ATOM 2689 C C . LEU B 1 100 ? -10.498 0.416 -45.657 1.00 5.95 100 LEU B C 1
ATOM 2690 O O . LEU B 1 100 ? -9.765 -0.536 -45.340 1.00 6.00 100 LEU B O 1
ATOM 2695 N N . PHE B 1 101 ? -10.895 1.338 -44.781 1.00 6.45 101 PHE B N 1
ATOM 2696 C CA . PHE B 1 101 ? -10.453 1.256 -43.399 1.00 6.85 101 PHE B CA 1
ATOM 2697 C C . PHE B 1 101 ? -11.075 0.113 -42.592 1.00 6.87 101 PHE B C 1
ATOM 2698 O O . PHE B 1 101 ? -10.419 -0.429 -41.710 1.00 7.28 101 PHE B O 1
ATOM 2706 N N . VAL B 1 102 ? -12.306 -0.281 -42.910 1.00 7.04 102 VAL B N 1
ATOM 2707 C CA . VAL B 1 102 ? -12.878 -1.485 -42.299 1.00 7.62 102 VAL B CA 1
ATOM 2708 C C . VAL B 1 102 ? -12.002 -2.693 -42.640 1.00 6.94 102 VAL B C 1
ATOM 2709 O O . VAL B 1 102 ? -11.648 -3.489 -41.756 1.00 7.22 102 VAL B O 1
ATOM 2713 N N . ALA B 1 103 ? -11.643 -2.826 -43.915 1.00 6.67 103 ALA B N 1
ATOM 2714 C CA . ALA B 1 103 ? -10.810 -3.943 -44.346 1.00 6.87 103 ALA B CA 1
ATOM 2715 C C . ALA B 1 103 ? -9.416 -3.889 -43.721 1.00 6.08 103 ALA B C 1
ATOM 2716 O O . ALA B 1 103 ? -8.878 -4.923 -43.318 1.00 6.74 103 ALA B O 1
ATOM 2718 N N . LEU B 1 104 ? -8.838 -2.690 -43.648 1.00 6.00 104 LEU B N 1
ATOM 2719 C CA A LEU B 1 104 ? -7.513 -2.503 -43.075 0.40 6.16 104 LEU B CA 1
ATOM 2720 C CA B LEU B 1 104 ? -7.511 -2.511 -43.075 0.60 5.81 104 LEU B CA 1
ATOM 2721 C C . LEU B 1 104 ? -7.478 -2.922 -41.599 1.00 5.86 104 LEU B C 1
ATOM 2722 O O . LEU B 1 104 ? -6.572 -3.642 -41.155 1.00 6.36 104 LEU B O 1
ATOM 2731 N N . VAL B 1 105 ? -8.468 -2.472 -40.838 1.00 5.84 105 VAL B N 1
ATOM 2732 C CA . VAL B 1 105 ? -8.555 -2.802 -39.422 1.00 6.43 105 VAL B CA 1
ATOM 2733 C C . VAL B 1 105 ? -8.769 -4.308 -39.220 1.00 6.64 105 VAL B C 1
ATOM 2734 O O . VAL B 1 105 ? -8.132 -4.920 -38.350 1.00 7.40 105 VAL B O 1
ATOM 2738 N N . GLU B 1 106 ? -9.653 -4.905 -40.017 1.00 7.04 106 GLU B N 1
ATOM 2739 C CA A GLU B 1 106 ? -9.884 -6.353 -39.963 0.45 8.24 106 GLU B CA 1
ATOM 2740 C CA B GLU B 1 106 ? -9.884 -6.344 -39.943 0.55 7.92 106 GLU B CA 1
ATOM 2741 C C . GLU B 1 106 ? -8.597 -7.128 -40.230 1.00 7.79 106 GLU B C 1
ATOM 2742 O O . GLU B 1 106 ? -8.285 -8.101 -39.532 1.00 8.29 106 GLU B O 1
ATOM 2753 N N . TYR B 1 107 ? -7.859 -6.699 -41.255 1.00 7.60 107 TYR B N 1
ATOM 2754 C CA A TYR B 1 107 ? -6.579 -7.312 -41.589 0.50 7.62 107 TYR B CA 1
ATOM 2755 C CA B TYR B 1 107 ? -6.578 -7.308 -41.591 0.50 7.82 107 TYR B CA 1
ATOM 2756 C C . TYR B 1 107 ? -5.612 -7.246 -40.406 1.00 7.69 107 TYR B C 1
ATOM 2757 O O . TYR B 1 107 ? -4.969 -8.242 -40.053 1.00 7.94 107 TYR B O 1
ATOM 2774 N N . MET B 1 108 ? -5.502 -6.070 -39.798 1.00 7.56 108 MET B N 1
ATOM 2775 C CA . MET B 1 108 ? -4.602 -5.898 -38.662 1.00 8.16 108 MET B CA 1
ATOM 2776 C C . MET B 1 108 ? -4.966 -6.800 -37.486 1.00 9.61 108 MET B C 1
ATOM 2777 O O . MET B 1 108 ? -4.077 -7.409 -36.869 1.00 10.24 108 MET B O 1
ATOM 2782 N N . ARG B 1 109 ? -6.266 -6.902 -37.198 1.00 10.55 109 ARG B N 1
ATOM 2783 C CA A ARG B 1 109 ? -6.767 -7.728 -36.094 0.44 11.72 109 ARG B CA 1
ATOM 2784 C CA B ARG B 1 109 ? -6.724 -7.724 -36.080 0.42 11.46 109 ARG B CA 1
ATOM 2785 C CA C ARG B 1 109 ? -6.751 -7.725 -36.090 0.14 11.51 109 ARG B CA 1
ATOM 2786 C C . ARG B 1 109 ? -6.458 -9.206 -36.309 1.00 11.87 109 ARG B C 1
ATOM 2787 O O . ARG B 1 109 ? -6.221 -9.946 -35.355 0.90 12.66 109 ARG B O 1
ATOM 2809 N N . ALA B 1 110 ? -6.474 -9.633 -37.568 1.00 12.40 110 ALA B N 1
ATOM 2810 C CA . ALA B 1 110 ? -6.239 -11.034 -37.916 1.00 13.46 110 ALA B CA 1
ATOM 2811 C C . ALA B 1 110 ? -4.760 -11.385 -38.074 1.00 13.93 110 ALA B C 1
ATOM 2812 O O . ALA B 1 110 ? -4.402 -12.567 -38.095 0.90 14.09 110 ALA B O 1
ATOM 2814 N N . SER B 1 111 ? -3.914 -10.362 -38.179 1.00 14.27 111 SER B N 1
ATOM 2815 C CA A SER B 1 111 ? -2.489 -10.567 -38.422 0.50 14.95 111 SER B CA 1
ATOM 2816 C CA B SER B 1 111 ? -2.479 -10.532 -38.412 0.50 14.73 111 SER B CA 1
ATOM 2817 C C . SER B 1 111 ? -1.751 -11.064 -37.179 1.00 15.37 111 SER B C 1
ATOM 2818 O O . SER B 1 111 ? -2.192 -10.844 -36.048 1.00 15.65 111 SER B O 1
ATOM 2823 N N . GLY B 1 112 ? -0.623 -11.741 -37.406 1.00 16.02 112 GLY B N 1
ATOM 2824 C CA A GLY B 1 112 ? 0.244 -12.191 -36.319 0.50 16.43 112 GLY B CA 1
ATOM 2825 C CA B GLY B 1 112 ? 0.243 -12.192 -36.318 0.50 16.43 112 GLY B CA 1
ATOM 2826 C C . GLY B 1 112 ? 1.064 -11.058 -35.725 1.00 16.73 112 GLY B C 1
ATOM 2827 O O . GLY B 1 112 ? 1.746 -11.242 -34.712 0.70 16.92 112 GLY B O 1
ATOM 2828 N N . GLN B 1 113 ? 0.990 -9.886 -36.362 1.00 16.95 113 GLN B N 1
ATOM 2829 C CA A GLN B 1 113 ? 1.735 -8.700 -35.929 0.35 16.84 113 GLN B CA 1
ATOM 2830 C CA B GLN B 1 113 ? 1.738 -8.707 -35.927 0.26 16.80 113 GLN B CA 1
ATOM 2831 C CA C GLN B 1 113 ? 1.737 -8.702 -35.939 0.39 16.74 113 GLN B CA 1
ATOM 2832 C C . GLN B 1 113 ? 0.895 -7.816 -35.013 1.00 16.46 113 GLN B C 1
ATOM 2833 O O . GLN B 1 113 ? -0.297 -7.608 -35.263 0.85 17.01 113 GLN B O 1
ATOM 2849 N N . SER B 1 114 ? 1.534 -7.288 -33.963 1.00 15.41 114 SER B N 1
ATOM 2850 C CA A SER B 1 114 ? 0.843 -6.579 -32.873 0.35 14.16 114 SER B CA 1
ATOM 2851 C CA B SER B 1 114 ? 0.862 -6.569 -32.870 0.65 14.24 114 SER B CA 1
ATOM 2852 C C . SER B 1 114 ? 0.421 -5.137 -33.199 0.85 13.15 114 SER B C 1
ATOM 2853 O O . SER B 1 114 ? 0.731 -4.188 -32.462 0.75 12.82 114 SER B O 1
ATOM 2858 N N . PHE B 1 115 ? -0.314 -4.978 -34.289 1.00 10.64 115 PHE B N 1
ATOM 2859 C CA . PHE B 1 115 ? -0.810 -3.671 -34.699 1.00 8.52 115 PHE B CA 1
ATOM 2860 C C . PHE B 1 115 ? -1.779 -3.088 -33.676 1.00 7.86 115 PHE B C 1
ATOM 2861 O O . PHE B 1 115 ? -2.555 -3.820 -33.055 1.00 8.26 115 PHE B O 1
ATOM 2869 N N . ASP B 1 116 ? -1.753 -1.765 -33.532 1.00 6.80 116 ASP B N 1
ATOM 2870 C CA . ASP B 1 116 ? -2.707 -1.057 -32.685 1.00 6.60 116 ASP B CA 1
ATOM 2871 C C . ASP B 1 116 ? -3.947 -0.778 -33.540 1.00 5.84 116 ASP B C 1
ATOM 2872 O O . ASP B 1 116 ? -4.198 0.348 -33.996 1.00 5.76 116 ASP B O 1
ATOM 2877 N N . SER B 1 117 ? -4.726 -1.831 -33.769 1.00 6.20 117 SER B N 1
ATOM 2878 C CA A SER B 1 117 ? -5.837 -1.742 -34.712 0.50 6.50 117 SER B CA 1
ATOM 2879 C CA B SER B 1 117 ? -5.859 -1.767 -34.691 0.50 6.76 117 SER B CA 1
ATOM 2880 C C . SER B 1 117 ? -6.877 -0.699 -34.311 1.00 6.46 117 SER B C 1
ATOM 2881 O O . SER B 1 117 ? -7.480 -0.072 -35.184 1.00 6.27 117 SER B O 1
ATOM 2886 N N . GLN B 1 118 ? -7.074 -0.492 -33.008 1.00 6.79 118 GLN B N 1
ATOM 2887 C CA A GLN B 1 118 ? -8.020 0.519 -32.541 0.47 7.14 118 GLN B CA 1
ATOM 2888 C CA B GLN B 1 118 ? -8.029 0.516 -32.554 0.33 7.44 118 GLN B CA 1
ATOM 2889 C CA C GLN B 1 118 ? -8.015 0.525 -32.525 0.20 7.02 118 GLN B CA 1
ATOM 2890 C C . GLN B 1 118 ? -7.598 1.928 -32.959 1.00 6.56 118 GLN B C 1
ATOM 2891 O O . GLN B 1 118 ? -8.443 2.770 -33.284 1.00 6.76 118 GLN B O 1
ATOM 2907 N N . SER B 1 119 ? -6.290 2.189 -32.957 1.00 6.18 119 SER B N 1
ATOM 2908 C CA . SER B 1 119 ? -5.814 3.495 -33.413 1.00 5.86 119 SER B CA 1
ATOM 2909 C C . SER B 1 119 ? -6.013 3.660 -34.917 1.00 5.24 119 SER B C 1
ATOM 2910 O O . SER B 1 119 ? -6.355 4.747 -35.376 1.00 5.93 119 SER B O 1
ATOM 2913 N N . TRP B 1 120 ? -5.814 2.595 -35.691 1.00 5.02 120 TRP B N 1
ATOM 2914 C CA . TRP B 1 120 ? -6.074 2.681 -37.132 1.00 5.12 120 TRP B CA 1
ATOM 2915 C C . TRP B 1 120 ? -7.549 2.913 -37.413 1.00 5.00 120 TRP B C 1
ATOM 2916 O O . TRP B 1 120 ? -7.893 3.632 -38.360 1.00 5.11 120 TRP B O 1
ATOM 2927 N N . ASP B 1 121 ? -8.425 2.324 -36.600 1.00 5.33 121 ASP B N 1
ATOM 2928 C CA A ASP B 1 121 ? -9.861 2.572 -36.714 0.35 5.64 121 ASP B CA 1
ATOM 2929 C CA B ASP B 1 121 ? -9.857 2.573 -36.725 0.45 5.72 121 ASP B CA 1
ATOM 2930 C CA C ASP B 1 121 ? -9.840 2.593 -36.797 0.20 5.80 121 ASP B CA 1
ATOM 2931 C C . ASP B 1 121 ? -10.151 4.059 -36.494 1.00 5.67 121 ASP B C 1
ATOM 2932 O O . ASP B 1 121 ? -10.878 4.695 -37.267 1.00 5.68 121 ASP B O 1
ATOM 2945 N N . ARG B 1 122 ? -9.573 4.620 -35.426 1.00 5.91 122 ARG B N 1
ATOM 2946 C CA A ARG B 1 122 ? -9.735 6.043 -35.120 0.37 6.79 122 ARG B CA 1
ATOM 2947 C CA B ARG B 1 122 ? -9.724 6.044 -35.117 0.40 6.28 122 ARG B CA 1
ATOM 2948 C CA C ARG B 1 122 ? -9.758 6.033 -35.130 0.23 6.09 122 ARG B CA 1
ATOM 2949 C C . ARG B 1 122 ? -9.186 6.919 -36.242 1.00 5.80 122 ARG B C 1
ATOM 2950 O O . ARG B 1 122 ? -9.822 7.895 -36.644 1.00 6.16 122 ARG B O 1
ATOM 2972 N N . PHE B 1 123 ? -8.003 6.574 -36.746 1.00 5.47 123 PHE B N 1
ATOM 2973 C CA . PHE B 1 123 ? -7.402 7.314 -37.854 1.00 5.15 123 PHE B CA 1
ATOM 2974 C C . PHE B 1 123 ? -8.325 7.310 -39.066 1.00 5.05 123 PHE B C 1
ATOM 2975 O O . PHE B 1 123 ? -8.565 8.351 -39.678 1.00 5.30 123 PHE B O 1
ATOM 2983 N N . GLY B 1 124 ? -8.859 6.145 -39.414 1.00 5.07 124 GLY B N 1
ATOM 2984 C CA . GLY B 1 124 ? -9.797 6.066 -40.528 1.00 5.77 124 GLY B CA 1
ATOM 2985 C C . GLY B 1 124 ? -11.022 6.942 -40.325 1.00 5.83 124 GLY B C 1
ATOM 2986 O O . GLY B 1 124 ? -11.457 7.634 -41.253 1.00 6.55 124 GLY B O 1
ATOM 2987 N N . LYS B 1 125 ? -11.582 6.917 -39.117 1.00 5.97 125 LYS B N 1
ATOM 2988 C CA A LYS B 1 125 ? -12.743 7.747 -38.821 0.42 6.20 125 LYS B CA 1
ATOM 2989 C CA B LYS B 1 125 ? -12.741 7.748 -38.792 0.33 6.37 125 LYS B CA 1
ATOM 2990 C CA C LYS B 1 125 ? -12.733 7.743 -38.769 0.25 6.26 125 LYS B CA 1
ATOM 2991 C C . LYS B 1 125 ? -12.405 9.230 -38.917 1.00 6.11 125 LYS B C 1
ATOM 2992 O O . LYS B 1 125 ? -13.193 10.015 -39.472 1.00 6.24 125 LYS B O 1
ATOM 3008 N N . ASN B 1 126 ? -11.239 9.615 -38.402 1.00 6.02 126 ASN B N 1
ATOM 3009 C CA . ASN B 1 126 ? -10.803 11.000 -38.472 1.00 5.82 126 ASN B CA 1
ATOM 3010 C C . ASN B 1 126 ? -10.482 11.426 -39.897 1.00 5.49 126 ASN B C 1
ATOM 3011 O O . ASN B 1 126 ? -10.733 12.570 -40.266 1.00 5.76 126 ASN B O 1
ATOM 3016 N N . LEU B 1 127 ? -9.951 10.511 -40.708 1.00 5.70 127 LEU B N 1
ATOM 3017 C CA . LEU B 1 127 ? -9.691 10.827 -42.103 1.00 6.19 127 LEU B CA 1
ATOM 3018 C C . LEU B 1 127 ? -11.001 11.052 -42.842 1.00 6.07 127 LEU B C 1
ATOM 3019 O O . LEU B 1 127 ? -11.130 12.019 -43.596 1.00 6.35 127 LEU B O 1
ATOM 3024 N N . VAL B 1 128 ? -11.980 10.185 -42.606 1.00 6.37 128 VAL B N 1
ATOM 3025 C CA . VAL B 1 128 ? -13.300 10.361 -43.212 1.00 7.06 128 VAL B CA 1
ATOM 3026 C C . VAL B 1 128 ? -13.925 11.704 -42.811 1.00 6.76 128 VAL B C 1
ATOM 3027 O O . VAL B 1 128 ? -14.446 12.427 -43.672 1.00 6.80 128 VAL B O 1
ATOM 3031 N N . SER B 1 129 ? -13.836 12.063 -41.532 1.00 6.59 129 SER B N 1
ATOM 3032 C CA A SER B 1 129 ? -14.320 13.358 -41.048 0.36 6.99 129 SER B CA 1
ATOM 3033 C CA B SER B 1 129 ? -14.340 13.359 -41.078 0.38 6.70 129 SER B CA 1
ATOM 3034 C CA C SER B 1 129 ? -14.367 13.353 -41.103 0.26 6.88 129 SER B CA 1
ATOM 3035 C C . SER B 1 129 ? -13.629 14.505 -41.790 1.00 6.60 129 SER B C 1
ATOM 3036 O O . SER B 1 129 ? -14.257 15.484 -42.201 1.00 6.95 129 SER B O 1
ATOM 3043 N N . ALA B 1 130 ? -12.312 14.378 -41.945 1.00 6.41 130 ALA B N 1
ATOM 3044 C CA . ALA B 1 130 ? -11.510 15.390 -42.637 1.00 6.43 130 ALA B CA 1
ATOM 3045 C C . ALA B 1 130 ? -11.852 15.484 -44.127 1.00 5.93 130 ALA B C 1
ATOM 3046 O O . ALA B 1 130 ? -11.889 16.584 -44.690 1.00 5.93 130 ALA B O 1
ATOM 3048 N N . LEU B 1 131 ? -12.101 14.335 -44.759 1.00 5.95 131 LEU B N 1
ATOM 3049 C CA . LEU B 1 131 ? -12.523 14.318 -46.158 1.00 6.10 131 LEU B CA 1
ATOM 3050 C C . LEU B 1 131 ? -13.857 15.039 -46.324 1.00 6.29 131 LEU B C 1
ATOM 3051 O O . LEU B 1 131 ? -14.030 15.823 -47.267 1.00 6.59 131 LEU B O 1
ATOM 3056 N N . SER B 1 132 ? -14.787 14.791 -45.401 1.00 6.75 132 SER B N 1
ATOM 3057 C CA A SER B 1 132 ? -16.073 15.483 -45.403 0.35 7.38 132 SER B CA 1
ATOM 3058 C CA B SER B 1 132 ? -16.074 15.487 -45.402 0.40 6.93 132 SER B CA 1
ATOM 3059 C CA C SER B 1 132 ? -16.071 15.487 -45.436 0.25 7.41 132 SER B CA 1
ATOM 3060 C C . SER B 1 132 ? -15.889 16.993 -45.227 1.00 7.34 132 SER B C 1
ATOM 3061 O O . SER B 1 132 ? -16.500 17.797 -45.943 1.00 7.83 132 SER B O 1
ATOM 3068 N N . SER B 1 133 ? -15.039 17.383 -44.275 1.00 7.62 133 SER B N 1
ATOM 3069 C CA . SER B 1 133 ? -14.767 18.810 -44.034 1.00 8.42 133 SER B CA 1
ATOM 3070 C C . SER B 1 133 ? -14.159 19.469 -45.268 1.00 8.19 133 SER B C 1
ATOM 3071 O O . SER B 1 133 ? -14.387 20.655 -45.529 1.00 9.06 133 SER B O 1
ATOM 3074 N N . ALA B 1 134 ? -13.372 18.698 -46.012 1.00 8.25 134 ALA B N 1
ATOM 3075 C CA . ALA B 1 134 ? -12.728 19.192 -47.218 1.00 8.81 134 ALA B CA 1
ATOM 3076 C C . ALA B 1 134 ? -13.630 19.127 -48.451 1.00 8.64 134 ALA B C 1
ATOM 3077 O O . ALA B 1 134 ? -13.226 19.531 -49.538 1.00 9.42 134 ALA B O 1
ATOM 3079 N N . GLY B 1 135 ? -14.847 18.622 -48.284 1.00 8.66 135 GLY B N 1
ATOM 3080 C CA . GLY B 1 135 ? -15.849 18.722 -49.330 1.00 8.85 135 GLY B CA 1
ATOM 3081 C C . GLY B 1 135 ? -16.184 17.460 -50.096 1.00 8.42 135 GLY B C 1
ATOM 3082 O O . GLY B 1 135 ? -16.933 17.522 -51.075 1.00 9.29 135 GLY B O 1
ATOM 3083 N N . MET B 1 136 ? -15.650 16.313 -49.677 1.00 8.23 136 MET B N 1
ATOM 3084 C CA A MET B 1 136 ? -16.019 15.056 -50.318 0.50 8.66 136 MET B CA 1
ATOM 3085 C CA B MET B 1 136 ? -16.015 15.053 -50.309 0.50 8.79 136 MET B CA 1
ATOM 3086 C C . MET B 1 136 ? -17.443 14.671 -49.929 1.00 9.57 136 MET B C 1
ATOM 3087 O O . MET B 1 136 ? -17.824 14.770 -48.762 1.00 10.22 136 MET B O 1
ATOM 3096 N N . LYS B 1 137 ? -18.210 14.250 -50.934 1.00 11.03 137 LYS B N 1
ATOM 3097 C CA B LYS B 1 137 ? -19.557 13.683 -50.899 0.40 11.75 137 LYS B CA 1
ATOM 3098 C CA C LYS B 1 137 ? -19.587 13.831 -50.666 0.30 11.56 137 LYS B CA 1
ATOM 3099 C CA D LYS B 1 137 ? -19.589 13.835 -50.669 0.30 11.84 137 LYS B CA 1
ATOM 3100 C C . LYS B 1 137 ? -19.677 12.454 -50.007 1.00 11.77 137 LYS B C 1
ATOM 3101 O O . LYS B 1 137 ? -20.770 12.031 -49.625 0.60 11.93 137 LYS B O 1
#

Organism: NCBI:txid129555

CATH classification: 1.10.490.10

Secondary structure (DSSP, 8-state):
-HHHHHHHHHHTHHHHHHHHHHHHHHHSGGGGGG-TTTTT--HHHHHTSHHHHHHHHHHHHHHHHHHHH-BTTB--HHHHHHHHH-GGGTT--HHHHHHHHHHHHHHHHHSSS---HHHHHHHHHHHHHHHHHTT--/-HHHHHHHHHTTHHHHHHHHHHHHHHH-GGGGGGSSS-TT--HHHHHTSTTHHHHHHHHHHHHHHHHHH-BTTB--HHHHHHHHH-GGGTT--HHHHHHHHHHHHHHHHHSSS---HHHHHHHHHHHHHHHHHTT--

Radius of gyration: 22.94 Å; Cα contacts (8 Å, |Δi|>4): 435; chains: 2; bounding box: 42×41×68 Å

Sequence (274 aa):
GFKQDIATIIRRRGDDLRRTYAQDDIFFLAFFLNNKYPDDEERRRRYYFKKNNNYYVGKKSDDDQQEELKSSMMAKKFGDDHHHTTTTEEEKKKVFNLMMMEEEVAADDDRATTDDCCVPLASSDANNTLVVQQMKKKQQQHSSSLTTGNFEEKLFVALLVEEEYMRASSSGQQQSSSFDSSQQQSSSWDDDRRFGKKNLVSSALSSSSSAGMMKKKGFKKKQDIATTIIRGDDLLRRRRTYAQQDDIIFLAFLNKKYPDDDEERRRYYFFKKNNNYYVVGKKSDDDQQEELKKSSSMMMAKKKFGDDHHTTEEEKKVFNNNLMMMEEEVADDDRAATDDCCVPLAASDANNNTLVQQMMKKKKQQQHSSSLTTTGNFEEEKKLFVALLVEEYYMRRRASSGGQQQSSFDSSQQQSWDDDRRRFGKKKNLVSSSALSSSSAGMMKKK

B-factor: mean 10.17, std 5.2, range [3.6, 65.29]

Nearest PDB structures (foldseek):
  3lb2-assembly2_B-2  TM=1.007E+00  e=3.000E-19  Amphitrite ornata
  4hsw-assembly2_B  TM=1.005E+00  e=8.041E-19  Amphitrite ornata
  3k3u-assembly1_B  TM=1.007E+00  e=1.081E-18  Amphitrite ornata
  3o7n-assembly1_B  TM=1.007E+00  e=1.081E-18  Amphitrite ornata
  3ok5-assembly3_B  TM=1.005E+00  e=1.383E-18  Amphitrite ornata